Protein 4PEO (pdb70)

Sequence (185 aa):
MITTVDITVNDEGKVTDVIMDGAGASAVLFGSVNAIIGLTSERPDDINYDDNGGHFHIRRSVDTNNDEAQLILQTMLVSSLQTIEEEYN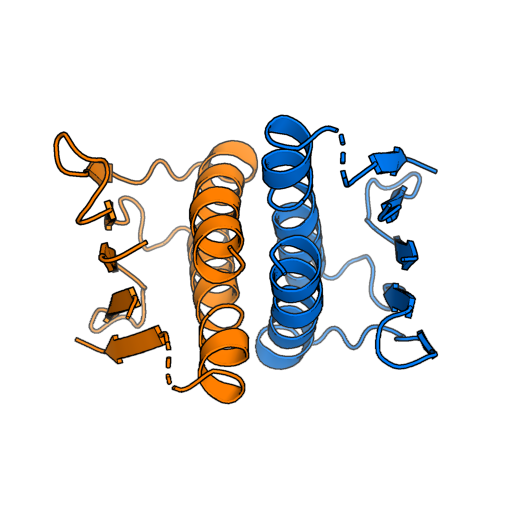NIRLNYKMITVDITVNDEGKVTDVIMDGHAGASAVLFGSVNAIIGLTSERPDINYDDNGGHFHIRSVDTNNDEAQLILQTMLVSSLQTIEEEYNNIRLNYK

Radius of gyration: 15.76 Å; Cα contacts (8 Å, |Δi|>4): 402; chains: 2; bounding box: 33×34×39 Å

CATH classification: 3.30.70.1490

Foldseek 3Di:
DKEWEWEADPVRFTFKIKIADVQLVCLVVVLQCCCVVPHPWDWDWDDPDPRRIIMTGTDPSVGVVNRVSVVVSVVSLVVVCVVVCSYYYHYD/DKEWEWEADPVRFTFKIWIFPDVQLVCLVVVLQVCCVVPHPWDWDWDADPVRGRTMTGTDPSVGVVNRVSVVVSVVSLVVVCVVVCSYYYHYD

Nearest PDB structures (foldseek):
  4peo-assembly1_A  TM=1.011E+00  e=1.384E-19  Staphylococcus aureus subsp. aureus Mu50
  4peo-assembly1_B  TM=9.860E-01  e=7.788E-18  Staphylococcus aureus subsp. aureus Mu50
  7kld-assembly1_A-2  TM=9.883E-01  e=7.100E-17  Staphylococcus aureus
  7jvs-assembly1_D  TM=9.880E-01  e=1.274E-16  Staphylococcus aureus
  7kld-assembly1_B  TM=9.855E-01  e=9.208E-17  Staphylococcus aureus

Organism: Staphylococcus aureus (strain Mu50 / ATCC 700699) (NCBI:txid158878)

InterPro domains:
  IPR007422 Cysteine protease Prp [PF04327] (1-102)
  IPR007422 Cysteine protease Prp [PTHR39178] (1-106)
  IPR007422 Cysteine protease Prp [cd16332] (1-104)
  IPR036764 Cysteine protease Prp superfamily [G3DSA:3.30.70.1490] (1-106)
  IPR036764 Cysteine protease Prp superfamily [SSF118010] (1-106)

Solvent-accessible surface area: 8837 Å² total; per-residue (Å²): 119,50,60,0,33,0,43,66,45,152,128,39,53,0,24,14,1,42,7,57,75,96,9,4,41,14,4,0,59,0,5,12,63,0,0,75,60,53,12,94,6,132,16,79,61,81,110,75,132,97,18,24,49,8,16,2,115,15,90,66,33,111,18,109,84,1,12,19,2,4,55,4,1,11,27,4,0,78,38,32,46,90,94,38,103,74,6,44,17,62,126,165,153,29,54,0,43,0,45,62,55,162,101,42,48,1,11,20,1,54,1,43,55,70,94,9,5,25,12,5,0,72,0,4,10,64,0,0,75,61,56,13,94,5,133,15,74,48,82,135,52,159,149,31,13,103,21,43,2,108,8,100,63,30,111,18,111,84,2,15,19,2,4,64,5,0,11,28,4,0,79,37,32,45,88,92,39,135,72,4,34,24,71,109,165

Secondary structure (DSSP, 8-state):
-EEEEEEE-TTS-EEEEEEE--HHHHHHHHHHHHHHHHSS---EEEEEGGGTEEEEE-S-TT-HHHHHHHHHHHHHHHHHHHH---EEEEE-/-EEEEEEE-TTS-EEEEEEE---HHHHHHHHHHHHHHHHSS---EEE--TTS-SEEEE-S-TT-HHHHHHHHHHHHHHHHHHHH---EEEEE-

B-factor: mean 35.86, std 12.66, range [16.3, 128.19]

Structure (mmCIF, N/CA/C/O backbone):
data_4PEO
#
_entry.id   4PEO
#
_cell.length_a   67.205
_cell.length_b   67.205
_cell.length_c   127.310
_cell.angle_alpha   90.00
_cell.angle_beta   90.00
_cell.angle_gamma   120.00
#
_symmetry.space_group_name_H-M   'H 3'
#
loop_
_entity.id
_entity.type
_entity.pdbx_description
1 polymer 'Hypothetical protein'
2 water water
#
loop_
_atom_site.group_PDB
_atom_site.id
_atom_site.type_symbol
_atom_site.label_atom_id
_atom_site.label_alt_id
_atom_site.label_comp_id
_atom_site.label_asym_id
_atom_site.label_entity_id
_atom_site.label_seq_id
_atom_site.pdbx_PDB_ins_code
_atom_site.Cartn_x
_atom_site.Cartn_y
_atom_site.Cartn_z
_atom_site.occupancy
_atom_site.B_iso_or_equiv
_atom_site.auth_seq_id
_atom_site.auth_comp_id
_atom_site.auth_asym_id
_atom_site.auth_atom_id
_atom_site.pdbx_PDB_model_num
ATOM 1 N N . MET A 1 1 ? -23.086 27.746 29.707 1.00 58.93 1 MET A N 1
ATOM 2 C CA . MET A 1 1 ? -22.078 28.561 29.038 1.00 57.38 1 MET A CA 1
ATOM 3 C C . MET A 1 1 ? -20.743 27.820 28.923 1.00 55.20 1 MET A C 1
ATOM 4 O O . MET A 1 1 ? -19.956 28.123 28.026 1.00 54.74 1 MET A O 1
ATOM 6 N N . ILE A 1 2 ? -20.496 26.854 29.818 1.00 47.48 2 ILE A N 1
ATOM 7 C CA . ILE A 1 2 ? -19.264 26.058 29.824 1.00 43.83 2 ILE A CA 1
ATOM 8 C C . ILE A 1 2 ? -19.554 24.645 29.320 1.00 42.68 2 ILE A C 1
ATOM 9 O O . ILE A 1 2 ? -20.529 24.017 29.752 1.00 42.99 2 ILE A O 1
ATOM 14 N N . THR A 1 3 ? -18.695 24.144 28.416 1.00 34.75 3 THR A N 1
ATOM 15 C CA A THR A 1 3 ? -18.811 22.786 27.888 0.65 32.74 3 THR A CA 1
ATOM 16 C CA B THR A 1 3 ? -18.827 22.794 27.896 0.35 33.02 3 THR A CA 1
ATOM 17 C C . THR A 1 3 ? -17.572 22.011 28.278 1.00 33.58 3 THR A C 1
ATOM 18 O O . THR A 1 3 ? -16.472 22.562 28.231 1.00 31.45 3 THR A O 1
ATOM 25 N N . VAL A 1 4 ? -17.739 20.754 28.704 1.00 28.44 4 VAL A N 1
ATOM 26 C CA . VAL A 1 4 ? -16.597 19.899 29.046 1.00 26.88 4 VAL A CA 1
ATOM 27 C C . VAL A 1 4 ? -16.731 18.604 28.261 1.00 29.89 4 VAL A C 1
ATOM 28 O O . VAL A 1 4 ? -17.646 17.823 28.527 1.00 30.21 4 VAL A O 1
ATOM 32 N N . ASP A 1 5 ? -15.810 18.361 27.317 1.00 25.88 5 ASP A N 1
ATOM 33 C CA . ASP A 1 5 ? -15.800 17.134 26.524 1.00 25.99 5 ASP A CA 1
ATOM 34 C C . ASP A 1 5 ? -14.802 16.166 27.119 1.00 29.44 5 ASP A C 1
ATOM 35 O O . ASP A 1 5 ? -13.623 16.513 27.300 1.00 27.51 5 ASP A O 1
ATOM 40 N N . ILE A 1 6 ? -15.279 14.951 27.431 1.00 26.44 6 ILE A N 1
ATOM 41 C CA . ILE A 1 6 ? -14.469 13.920 28.074 1.00 25.46 6 ILE A CA 1
ATOM 42 C C . ILE A 1 6 ? -14.318 12.731 27.147 1.00 28.29 6 ILE A C 1
ATOM 43 O O . ILE A 1 6 ? -15.310 12.153 26.700 1.00 29.16 6 ILE A O 1
ATOM 48 N N . THR A 1 7 ? -13.081 12.341 26.896 1.00 24.60 7 THR A N 1
ATOM 49 C CA . THR A 1 7 ? -12.793 11.192 26.056 1.00 24.74 7 THR A CA 1
ATOM 50 C C . THR A 1 7 ? -12.209 10.103 26.930 1.00 29.21 7 THR A C 1
ATOM 51 O O . THR A 1 7 ? -11.171 10.305 27.560 1.00 26.59 7 THR A O 1
ATOM 55 N N . VAL A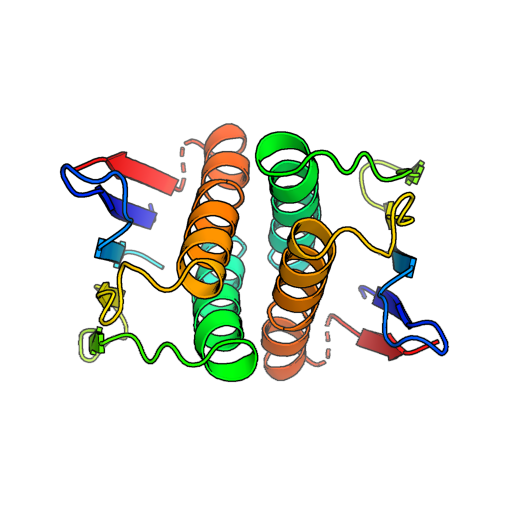 1 8 ? -12.903 8.949 26.949 1.00 26.86 8 VAL A N 1
ATOM 56 C CA . VAL A 1 8 ? -12.517 7.740 27.668 1.00 26.48 8 VAL A CA 1
ATOM 57 C C . VAL A 1 8 ? -12.228 6.690 26.603 1.00 30.37 8 VAL A C 1
ATOM 58 O O . VAL A 1 8 ? -13.074 6.460 25.723 1.00 31.55 8 VAL A O 1
ATOM 62 N N . ASN A 1 9 ? -11.022 6.100 26.621 1.00 26.48 9 ASN A N 1
ATOM 63 C CA . ASN A 1 9 ? -10.672 5.120 25.593 1.00 27.83 9 ASN A CA 1
ATOM 64 C C . ASN A 1 9 ? -11.306 3.737 25.880 1.00 31.70 9 ASN A C 1
ATOM 65 O O . ASN A 1 9 ? -11.990 3.561 26.899 1.00 30.78 9 ASN A O 1
ATOM 70 N N . ASP A 1 10 ? -11.055 2.767 24.992 1.00 30.41 10 ASP A N 1
ATOM 71 C CA . ASP A 1 10 ? -11.588 1.401 25.101 1.00 32.51 10 ASP A CA 1
ATOM 72 C C . ASP A 1 10 ? -11.117 0.681 26.354 1.00 35.76 10 ASP A C 1
ATOM 73 O O . ASP A 1 10 ? -11.807 -0.238 26.831 1.00 37.58 10 ASP A O 1
ATOM 78 N N . GLU A 1 11 ? -9.965 1.111 26.910 1.00 28.33 11 GLU A N 1
ATOM 79 C CA . GLU A 1 11 ? -9.408 0.514 28.130 1.00 28.91 11 GLU A CA 1
ATOM 80 C C . GLU A 1 11 ? -9.934 1.198 29.409 1.00 30.64 11 GLU A C 1
ATOM 81 O O . GLU A 1 11 ? -9.501 0.859 30.519 1.00 30.74 11 GLU A O 1
ATOM 87 N N . GLY A 1 12 ? -10.862 2.142 29.241 1.00 25.89 12 GLY A N 1
ATOM 88 C CA . GLY A 1 12 ? -11.500 2.858 30.342 1.00 27.03 12 GLY A CA 1
ATOM 89 C C . GLY A 1 12 ? -10.666 3.982 30.928 1.00 30.63 12 GLY A C 1
ATOM 90 O O . GLY A 1 12 ? -10.949 4.461 32.030 1.00 30.67 12 GLY A O 1
ATOM 91 N N . LYS A 1 13 ? -9.656 4.442 30.173 1.00 25.49 13 LYS A N 1
ATOM 92 C CA . LYS A 1 13 ? -8.764 5.510 30.629 1.00 23.45 13 LYS A CA 1
ATOM 93 C C . LYS A 1 13 ? -9.205 6.857 30.101 1.00 25.63 13 LYS A C 1
ATOM 94 O O . LYS A 1 13 ? -9.573 6.953 28.932 1.00 26.20 13 LYS A O 1
ATOM 100 N N . VAL A 1 14 ? -9.155 7.899 30.954 1.00 22.65 14 VAL A N 1
ATOM 101 C CA . VAL A 1 14 ? -9.507 9.270 30.542 1.00 20.90 14 VAL A CA 1
ATOM 102 C C . VAL A 1 14 ? -8.307 9.790 29.739 1.00 24.55 14 VAL A C 1
ATOM 103 O O . VAL A 1 14 ? -7.225 9.952 30.299 1.00 23.69 14 VAL A O 1
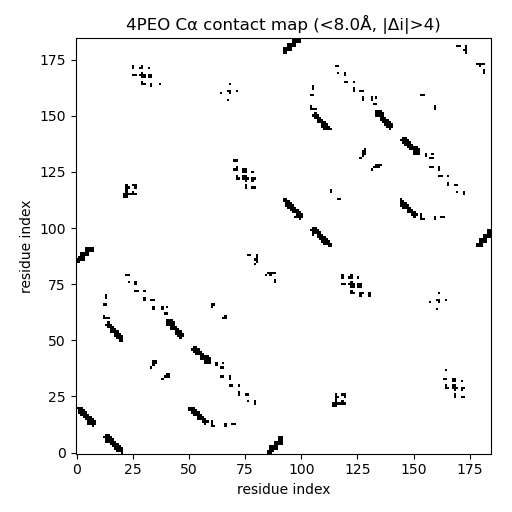ATOM 107 N N . THR A 1 15 ? -8.492 10.030 28.441 1.00 21.20 15 THR A N 1
ATOM 108 C CA . THR A 1 15 ? -7.393 10.492 27.580 1.00 20.71 15 THR A CA 1
ATOM 109 C C . THR A 1 15 ? -7.429 11.986 27.359 1.00 23.70 15 THR A C 1
ATOM 110 O O . THR A 1 15 ? -6.388 12.596 27.125 1.00 22.54 15 THR A O 1
ATOM 114 N N . ASP A 1 16 ? -8.628 12.569 27.334 1.00 21.51 16 ASP A N 1
ATOM 115 C CA . ASP A 1 16 ? -8.763 13.994 27.045 1.00 20.50 16 ASP A CA 1
ATOM 116 C C . ASP A 1 16 ? -9.892 14.596 27.820 1.00 23.34 16 ASP A C 1
ATOM 117 O O . ASP A 1 16 ? -10.954 13.992 27.932 1.00 23.92 16 ASP A O 1
ATOM 122 N N . VAL A 1 17 ? -9.650 15.814 28.344 1.00 20.79 17 VAL A N 1
ATOM 123 C CA . VAL A 1 17 ? -10.664 16.637 29.012 1.00 19.89 17 VAL A CA 1
ATOM 124 C C . VAL A 1 17 ? -10.548 18.014 28.367 1.00 24.21 17 VAL A C 1
ATOM 125 O O . VAL A 1 17 ? -9.478 18.621 28.432 1.00 24.04 17 VAL A O 1
ATOM 129 N N . ILE A 1 18 ? -11.628 18.488 27.705 1.00 20.61 18 ILE A N 1
ATOM 130 C CA . ILE A 1 18 ? -11.565 19.748 26.967 1.00 21.92 18 ILE A CA 1
ATOM 131 C C . ILE A 1 18 ? -12.646 20.665 27.460 1.00 27.27 18 ILE A C 1
ATOM 132 O O . ILE A 1 18 ? -13.823 20.375 27.250 1.00 27.59 18 ILE A O 1
ATOM 137 N N . MET A 1 19 ? -12.278 21.765 28.099 1.00 25.09 19 MET A N 1
ATOM 138 C CA . MET A 1 19 ? -13.237 22.745 28.601 1.00 26.06 19 MET A CA 1
ATOM 139 C C . MET A 1 19 ? -13.228 23.968 27.666 1.00 30.25 19 MET A C 1
ATOM 140 O O . MET A 1 19 ? -12.180 24.432 27.348 1.00 31.14 19 MET A O 1
ATOM 145 N N . ASP A 1 20 ? -14.401 24.475 27.283 1.00 28.66 20 ASP A N 1
ATOM 146 C CA . ASP A 1 20 ? -14.543 25.696 26.484 1.00 29.29 20 ASP A CA 1
ATOM 147 C C . ASP A 1 20 ? -15.585 26.567 27.141 1.00 35.89 20 ASP A C 1
ATOM 148 O O . ASP A 1 20 ? -16.632 26.068 27.553 1.00 35.64 20 ASP A O 1
ATOM 153 N N . GLY A 1 21 ? -15.299 27.857 27.226 1.00 35.78 21 GLY A N 1
ATOM 154 C CA . GLY A 1 21 ? -16.212 28.818 27.840 1.00 58.12 21 GLY A CA 1
ATOM 155 C C . GLY A 1 21 ? -16.207 30.162 27.151 1.00 90.58 21 GLY A C 1
ATOM 156 O O . GLY A 1 21 ? -15.148 30.641 26.751 1.00 55.66 21 GLY A O 1
ATOM 157 N N . ALA A 1 35 ? -16.540 29.695 38.286 1.00 57.37 35 ALA A N 1
ATOM 158 C CA . ALA A 1 35 ? -15.538 29.663 39.345 1.00 56.02 35 ALA A CA 1
ATOM 159 C C . ALA A 1 35 ? -15.297 28.235 39.829 1.00 56.22 35 ALA A C 1
ATOM 160 O O . ALA A 1 35 ? -14.140 27.830 39.982 1.00 54.41 35 ALA A O 1
ATOM 162 N N . GLY A 1 36 ? -16.378 27.484 40.045 1.00 51.03 36 GLY A N 1
ATOM 163 C CA . GLY A 1 36 ? -16.302 26.095 40.497 1.00 48.29 36 GLY A CA 1
ATOM 164 C C . GLY A 1 36 ? -15.604 25.179 39.510 1.00 47.10 36 GLY A C 1
ATOM 165 O O . GLY A 1 36 ? -14.644 24.487 39.874 1.00 43.60 36 GLY A O 1
ATOM 166 N N . ALA A 1 37 ? -16.079 25.177 38.248 1.00 43.58 37 ALA A N 1
ATOM 167 C CA . ALA A 1 37 ? -15.526 24.349 37.168 1.00 42.27 37 ALA A CA 1
ATOM 168 C C . ALA A 1 37 ? -14.024 24.593 36.954 1.00 43.45 37 ALA A C 1
ATOM 169 O O . ALA A 1 37 ? -13.258 23.632 36.892 1.00 40.73 37 ALA A O 1
ATOM 171 N N . SER A 1 38 ? -13.608 25.876 36.906 1.00 41.22 38 SER A N 1
ATOM 172 C CA . SER A 1 38 ? -12.209 26.277 36.725 1.00 41.06 38 SER A CA 1
ATOM 173 C C . SER A 1 38 ? -11.326 25.824 37.897 1.00 43.06 38 SER A C 1
ATOM 174 O O . SER A 1 38 ? -10.251 25.280 37.655 1.00 42.34 38 SER A O 1
ATOM 177 N N . ALA A 1 39 ? -11.788 26.011 39.150 1.00 39.94 39 ALA A N 1
ATOM 178 C CA . ALA A 1 39 ? -11.039 25.598 40.346 1.00 38.65 39 ALA A CA 1
ATOM 179 C C . ALA A 1 39 ? -10.796 24.087 40.350 1.00 38.75 39 ALA A C 1
ATOM 180 O O . ALA A 1 39 ? -9.700 23.641 40.684 1.00 37.01 39 ALA A O 1
ATOM 182 N N . VAL A 1 40 ? -11.812 23.308 39.955 1.00 33.55 40 VAL A N 1
ATOM 183 C CA . VAL A 1 40 ? -11.724 21.844 39.898 1.00 31.08 40 VAL A CA 1
ATOM 184 C C . VAL A 1 40 ? -10.713 21.436 38.822 1.00 32.16 40 VAL A C 1
ATOM 185 O O . VAL A 1 40 ? -9.851 20.596 39.079 1.00 29.47 40 VAL A O 1
ATOM 189 N N . LEU A 1 41 ? -10.799 22.049 37.629 1.00 30.38 41 LEU A N 1
ATOM 190 C CA . LEU A 1 41 ? -9.892 21.734 36.536 1.00 30.90 41 LEU A CA 1
ATOM 191 C C . LEU A 1 41 ? -8.446 22.085 36.824 1.00 32.71 41 LEU A C 1
ATOM 192 O O . LEU A 1 41 ? -7.596 21.202 36.759 1.00 30.12 41 LEU A O 1
ATOM 197 N N . PHE A 1 42 ? -8.168 23.352 37.181 1.00 31.32 42 PHE A N 1
ATOM 198 C CA . PHE A 1 42 ? -6.802 23.794 37.462 1.00 31.95 42 PHE A CA 1
ATOM 199 C C . PHE A 1 42 ? -6.201 23.105 38.680 1.00 31.75 42 PHE A C 1
ATOM 200 O O . PHE A 1 42 ? -5.037 22.703 38.640 1.00 28.85 42 PHE A O 1
ATOM 208 N N . GLY A 1 43 ? -7.019 22.908 39.718 1.00 28.16 43 GLY A N 1
ATOM 209 C CA . GLY A 1 43 ? -6.587 22.226 40.929 1.00 27.65 43 GLY A CA 1
ATOM 210 C C . GLY A 1 43 ? -6.193 20.789 40.644 1.00 29.50 43 GLY A C 1
ATOM 211 O O . GLY A 1 43 ? -5.161 20.309 41.126 1.00 27.95 43 GLY A O 1
ATOM 212 N N . SER A 1 44 ? -6.982 20.105 39.787 1.00 25.73 44 SER A N 1
ATOM 213 C CA . SER A 1 44 ? -6.691 18.719 39.431 1.00 24.82 44 SER A CA 1
ATOM 214 C C . SER A 1 44 ? -5.409 18.599 38.637 1.00 27.03 44 SER A C 1
ATOM 215 O O . SER A 1 44 ? -4.629 17.691 38.905 1.00 25.64 44 SER A O 1
ATOM 218 N N . VAL A 1 45 ? -5.147 19.543 37.700 1.00 25.19 45 VAL A N 1
ATOM 219 C CA . VAL A 1 45 ? -3.906 19.553 36.919 1.00 24.98 45 VAL A CA 1
ATOM 220 C C . VAL A 1 45 ? -2.725 19.727 37.869 1.00 26.73 45 VAL A C 1
ATOM 221 O O . VAL A 1 45 ? -1.764 18.967 37.778 1.00 25.98 45 VAL A O 1
ATOM 225 N N . ASN A 1 46 ? -2.811 20.685 38.819 1.00 25.22 46 ASN A N 1
ATOM 226 C CA . ASN A 1 46 ? -1.752 20.883 39.810 1.00 25.37 46 ASN A CA 1
ATOM 227 C C . ASN A 1 46 ? -1.511 19.632 40.651 1.00 27.64 46 ASN A C 1
ATOM 228 O O . ASN A 1 46 ? -0.363 19.327 40.979 1.00 27.77 46 ASN A O 1
ATOM 233 N N . ALA A 1 47 ? -2.590 18.889 40.973 1.00 23.47 47 ALA A N 1
ATOM 234 C CA . ALA A 1 47 ? -2.473 17.651 41.759 1.00 23.00 47 ALA A CA 1
ATOM 235 C C . ALA A 1 47 ? -1.773 16.552 40.942 1.00 26.30 47 ALA A C 1
ATOM 236 O O . ALA A 1 47 ? -0.921 15.836 41.476 1.00 25.11 47 ALA A O 1
ATOM 238 N N . ILE A 1 48 ? -2.127 16.417 39.654 1.00 22.82 48 ILE A N 1
ATOM 239 C CA . ILE A 1 48 ? -1.479 15.391 38.817 1.00 22.09 48 ILE A CA 1
ATOM 240 C C . ILE A 1 48 ? 0.041 15.669 38.776 1.00 26.34 48 ILE A C 1
ATOM 241 O O . ILE A 1 48 ? 0.834 14.765 39.005 1.00 26.12 48 ILE A O 1
ATOM 246 N N . ILE A 1 49 ? 0.418 16.923 38.509 1.00 25.09 49 ILE A N 1
ATOM 247 C CA . ILE A 1 49 ? 1.821 17.350 38.403 1.00 27.52 49 ILE A CA 1
ATOM 248 C C . ILE A 1 49 ? 2.579 17.240 39.735 1.00 33.52 49 ILE A C 1
ATOM 249 O O . ILE A 1 49 ? 3.712 16.741 39.762 1.00 34.48 49 ILE A O 1
ATOM 254 N N . GLY A 1 50 ? 1.931 17.657 40.822 1.00 30.43 50 GLY A N 1
ATOM 255 C CA . GLY A 1 50 ? 2.541 17.646 42.146 1.00 31.32 50 GLY A CA 1
ATOM 256 C C . GLY A 1 50 ? 2.564 16.320 42.878 1.00 34.63 50 GLY A C 1
ATOM 257 O O . GLY A 1 50 ? 3.459 16.090 43.697 1.00 35.64 50 GLY A O 1
ATOM 258 N N . LEU A 1 51 ? 1.580 15.444 42.623 1.00 29.41 51 LEU A N 1
ATOM 259 C CA . LEU A 1 51 ? 1.441 14.177 43.354 1.00 28.89 51 LEU A CA 1
ATOM 260 C C . LEU A 1 51 ? 1.811 12.909 42.604 1.00 32.73 51 LEU A C 1
ATOM 261 O O . LEU A 1 51 ? 1.898 11.849 43.233 1.00 32.60 51 LEU A O 1
ATOM 266 N N . THR A 1 52 ? 1.940 12.988 41.271 1.00 27.68 52 THR A N 1
ATOM 267 C CA . THR A 1 52 ? 2.226 11.832 40.413 1.00 26.44 52 THR A CA 1
ATOM 268 C C . THR A 1 52 ? 3.404 12.097 39.481 1.00 29.53 52 THR A C 1
ATOM 269 O O . THR A 1 52 ? 3.868 13.236 39.380 1.00 28.72 52 THR A O 1
ATOM 273 N N . SER A 1 53 ? 3.834 11.050 38.736 1.00 26.86 53 SER A N 1
ATOM 274 C CA . SER A 1 53 ? 4.898 11.142 37.738 1.00 26.93 53 SER A CA 1
ATOM 275 C C . SER A 1 53 ? 4.332 11.538 36.360 1.00 28.96 53 SER A C 1
ATOM 276 O O . SER A 1 53 ? 5.098 11.742 35.416 1.00 30.35 53 SER A O 1
ATOM 279 N N . GLU A 1 54 ? 2.995 11.612 36.231 1.00 24.42 54 GLU A N 1
ATOM 280 C CA . GLU A 1 54 ? 2.369 11.969 34.957 1.00 22.54 54 GLU A CA 1
ATOM 281 C C . GLU A 1 54 ? 2.532 13.462 34.646 1.00 28.31 54 GLU A C 1
ATOM 282 O O . GLU A 1 54 ? 2.364 14.303 35.529 1.00 28.08 54 GLU A O 1
ATOM 288 N N . ARG A 1 55 ? 2.871 13.771 33.386 1.00 25.73 55 ARG A N 1
ATOM 289 C CA . ARG A 1 55 ? 3.017 15.151 32.905 1.00 25.87 55 ARG A CA 1
ATOM 290 C C . ARG A 1 55 ? 2.121 15.299 31.691 1.00 28.15 55 ARG A C 1
ATOM 291 O O . ARG A 1 55 ? 2.519 14.972 30.561 1.00 27.78 55 ARG A O 1
ATOM 299 N N . PRO A 1 56 ? 0.848 15.680 31.919 1.00 26.14 56 PRO A N 1
ATOM 300 C CA . PRO A 1 56 ? -0.087 15.767 30.787 1.00 24.87 56 PRO A CA 1
ATOM 301 C C . PRO A 1 56 ? 0.278 16.845 29.795 1.00 28.20 56 PRO A C 1
ATOM 302 O O . PRO A 1 56 ? 0.984 17.809 30.142 1.00 27.40 56 PRO A O 1
ATOM 306 N N A ASP A 1 57 ? -0.202 16.684 28.559 0.62 24.51 57 ASP A N 1
ATOM 307 N N B ASP A 1 57 ? -0.210 16.703 28.553 0.38 24.94 57 ASP A N 1
ATOM 308 C CA A ASP A 1 57 ? -0.047 17.727 27.561 0.62 25.17 57 ASP A CA 1
ATOM 309 C CA B ASP A 1 57 ? -0.016 17.679 27.478 0.38 25.75 57 ASP A CA 1
ATOM 310 C C A ASP A 1 57 ? -1.196 18.674 27.864 0.62 28.83 57 ASP A C 1
ATOM 311 C C B ASP A 1 57 ? -1.177 18.678 27.604 0.38 29.20 57 ASP A C 1
ATOM 312 O O A ASP A 1 57 ? -2.334 18.242 28.087 0.62 27.95 57 ASP A O 1
ATOM 313 O O B ASP A 1 57 ? -2.331 18.291 27.396 0.38 28.40 57 ASP A O 1
ATOM 322 N N . ILE A 1 58 ? -0.873 19.942 27.987 1.00 25.91 58 ILE A N 1
ATOM 323 C CA . ILE A 1 58 ? -1.861 20.993 28.258 1.00 26.18 58 ILE A CA 1
ATOM 324 C C . ILE A 1 58 ? -1.871 22.034 27.133 1.00 31.42 58 ILE A C 1
ATOM 325 O O . ILE A 1 58 ? -0.809 22.537 26.768 1.00 31.58 58 ILE A O 1
ATOM 330 N N . ASN A 1 59 ? -3.073 22.360 26.609 1.00 27.30 59 ASN A N 1
ATOM 331 C CA . ASN A 1 59 ? -3.278 23.443 25.621 1.00 28.16 59 ASN A CA 1
ATOM 332 C C . ASN A 1 59 ? -4.218 24.425 26.289 1.00 33.05 59 ASN A C 1
ATOM 333 O O . ASN A 1 59 ? -5.310 24.037 26.708 1.00 29.21 59 ASN A O 1
ATOM 338 N N . TYR A 1 60 ? -3.789 25.690 26.408 1.00 34.01 60 TYR A N 1
ATOM 339 C CA . TYR A 1 60 ? -4.517 26.731 27.131 1.00 36.85 60 TYR A CA 1
ATOM 340 C C . TYR A 1 60 ? -4.541 27.991 26.280 1.00 41.94 60 TYR A C 1
ATOM 341 O O . TYR A 1 60 ? -3.483 28.485 25.890 1.00 43.79 60 TYR A O 1
ATOM 350 N N . ASP A 1 61 ? -5.741 28.472 25.946 1.00 37.69 61 ASP A N 1
ATOM 351 C CA . ASP A 1 61 ? -5.910 29.665 25.111 1.00 39.01 61 ASP A CA 1
ATOM 352 C C . ASP A 1 61 ? -6.865 30.662 25.746 1.00 44.42 61 ASP A C 1
ATOM 353 O O . ASP A 1 61 ? -7.719 30.279 26.550 1.00 42.48 61 ASP A O 1
ATOM 358 N N . ASP A 1 62 ? -6.738 31.941 25.340 1.00 44.62 62 ASP A N 1
ATOM 359 C CA . ASP A 1 62 ? -7.588 33.061 25.748 1.00 46.53 62 ASP A CA 1
ATOM 360 C C . ASP A 1 62 ? -7.915 33.099 27.246 1.00 52.36 62 ASP A C 1
ATOM 361 O O . ASP A 1 62 ? -9.084 33.236 27.630 1.00 52.39 62 ASP A O 1
ATOM 366 N N . ASN A 1 63 ? -6.868 32.955 28.084 1.00 50.54 63 ASN A N 1
ATOM 367 C CA . ASN A 1 63 ? -6.924 33.000 29.550 1.00 51.63 63 ASN A CA 1
ATOM 368 C C . ASN A 1 63 ? -8.053 32.159 30.173 1.00 56.31 63 ASN A C 1
ATOM 369 O O . ASN A 1 63 ? -8.811 32.652 31.014 1.00 58.75 63 ASN A O 1
ATOM 371 N N . GLY A 1 64 ? -8.164 30.911 29.730 1.00 49.84 64 GLY A N 1
ATOM 372 C CA . GLY A 1 64 ? -9.169 29.985 30.238 1.00 47.94 64 GLY A CA 1
ATOM 373 C C . GLY A 1 64 ? -10.327 29.660 29.319 1.00 48.88 64 GLY A C 1
ATOM 374 O O . GLY A 1 64 ? -11.062 28.705 29.594 1.00 49.10 64 GLY A O 1
ATOM 375 N N . GLY A 1 65 ? -10.487 30.438 28.238 1.00 43.47 65 GLY A N 1
ATOM 376 C CA . GLY A 1 65 ? -11.532 30.238 27.236 1.00 41.58 65 GLY A CA 1
ATOM 377 C C . GLY A 1 65 ? -11.496 28.839 26.638 1.00 38.44 65 GLY A C 1
ATOM 378 O O . GLY A 1 65 ? -12.541 28.265 26.317 1.00 36.60 65 GLY A O 1
ATOM 379 N N . HIS A 1 66 ? -10.286 28.274 26.527 1.00 30.05 66 HIS A N 1
ATOM 380 C CA . HIS A 1 66 ? -10.067 26.920 26.022 1.00 27.42 66 HIS A CA 1
ATOM 381 C C . HIS A 1 66 ? -8.999 26.248 26.857 1.00 30.52 66 HIS A C 1
ATOM 382 O O . HIS A 1 66 ? -7.887 26.765 26.962 1.00 30.55 66 HIS A O 1
ATOM 389 N N . PHE A 1 67 ? -9.314 25.071 27.409 1.00 27.31 67 PHE A N 1
ATOM 390 C CA . PHE A 1 67 ? -8.343 24.358 28.241 1.00 27.24 67 PHE A CA 1
ATOM 391 C C . PHE A 1 67 ? -8.458 22.886 27.957 1.00 27.12 67 PHE A C 1
ATOM 392 O O . PHE A 1 67 ? -9.500 22.282 28.216 1.00 27.53 67 PHE A O 1
ATOM 400 N N . HIS A 1 68 ? -7.392 22.305 27.441 1.00 23.13 68 HIS A N 1
ATOM 401 C CA . HIS A 1 68 ? -7.421 20.905 27.069 1.00 21.75 68 HIS A CA 1
ATOM 402 C C . HIS A 1 68 ? -6.308 20.170 27.801 1.00 25.82 68 HIS A C 1
ATOM 403 O O . HIS A 1 68 ? -5.153 20.573 27.720 1.00 24.99 68 HIS A O 1
ATOM 410 N N . ILE A 1 69 ? -6.681 19.113 28.536 1.00 22.76 69 ILE A N 1
ATOM 411 C CA . ILE A 1 69 ? -5.743 18.227 29.228 1.00 22.04 69 ILE A CA 1
ATOM 412 C C . ILE A 1 69 ? -5.702 16.932 28.420 1.00 24.84 69 ILE A C 1
ATOM 413 O O . ILE A 1 69 ? -6.741 16.300 28.229 1.00 23.05 69 ILE A O 1
ATOM 418 N N . ARG A 1 70 ? -4.525 16.536 27.973 1.00 22.58 70 ARG A N 1
ATOM 419 C CA A ARG A 1 70 ? -4.354 15.289 27.233 0.55 22.39 70 ARG A CA 1
ATOM 420 C CA B ARG A 1 70 ? -4.375 15.270 27.261 0.45 21.85 70 ARG A CA 1
ATOM 421 C C . ARG A 1 70 ? -3.427 14.382 28.047 1.00 26.03 70 ARG A C 1
ATOM 422 O O . ARG A 1 70 ? -2.283 14.774 28.333 1.00 26.24 70 ARG A O 1
ATOM 437 N N . SER A 1 71 ? -3.918 13.180 28.412 1.00 21.35 71 SER A N 1
ATOM 438 C CA . SER A 1 71 ? -3.105 12.237 29.190 1.00 21.30 71 SER A CA 1
ATOM 439 C C . SER A 1 71 ? -1.956 11.716 28.338 1.00 25.85 71 SER A C 1
ATOM 440 O O . SER A 1 71 ? -2.125 11.456 27.139 1.00 26.01 71 SER A O 1
ATOM 443 N N . VAL A 1 72 ? -0.783 11.583 28.959 1.00 23.85 72 VAL A N 1
ATOM 444 C CA . VAL A 1 72 ? 0.384 11.034 28.277 1.00 24.31 72 VAL A CA 1
ATOM 445 C C . VAL A 1 72 ? 0.554 9.567 28.709 1.00 27.56 72 VAL A C 1
ATOM 446 O O . VAL A 1 72 ? 0.537 8.680 27.857 1.00 28.14 72 VAL A O 1
ATOM 450 N N . ASP A 1 73 ? 0.701 9.316 30.014 1.00 24.88 73 ASP A N 1
ATOM 451 C CA . ASP A 1 73 ? 0.789 7.951 30.546 1.00 22.94 73 ASP A CA 1
ATOM 452 C C . ASP A 1 73 ? -0.628 7.586 31.039 1.00 25.88 73 ASP A C 1
ATOM 453 O O . ASP A 1 73 ? -0.965 7.834 32.202 1.00 23.25 73 ASP A O 1
ATOM 458 N N . THR A 1 74 ? -1.448 6.993 30.144 1.00 26.29 74 THR A N 1
ATOM 459 C CA . THR A 1 74 ? -2.830 6.596 30.506 1.00 26.36 74 THR A CA 1
ATOM 460 C C . THR A 1 74 ? -2.849 5.427 31.496 1.00 31.89 74 THR A C 1
ATOM 461 O O . THR A 1 74 ? -3.898 5.129 32.089 1.00 33.11 74 THR A O 1
ATOM 465 N N . ASN A 1 75 ? -1.697 4.753 31.684 1.00 26.82 75 ASN A N 1
ATOM 466 C CA . ASN A 1 75 ? -1.607 3.649 32.622 1.00 27.42 75 ASN A CA 1
ATOM 467 C C . ASN A 1 75 ? -1.160 4.093 34.020 1.00 29.56 75 ASN A C 1
ATOM 468 O O . ASN A 1 75 ? -0.904 3.262 34.881 1.00 29.49 75 ASN A O 1
ATOM 473 N N . ASN A 1 76 ? -1.061 5.420 34.239 1.00 25.47 76 ASN A N 1
ATOM 474 C CA . ASN A 1 76 ? -0.704 5.939 35.547 1.00 24.43 76 ASN A CA 1
ATOM 475 C C . ASN A 1 76 ? -1.985 5.922 36.386 1.00 25.82 76 ASN A C 1
ATOM 476 O O . ASN A 1 76 ? -2.854 6.781 36.209 1.00 23.95 76 ASN A O 1
ATOM 481 N N . ASP A 1 77 ? -2.112 4.921 37.278 1.00 24.20 77 ASP A N 1
ATOM 482 C CA . ASP A 1 77 ? -3.325 4.772 38.094 1.00 23.38 77 ASP A CA 1
ATOM 483 C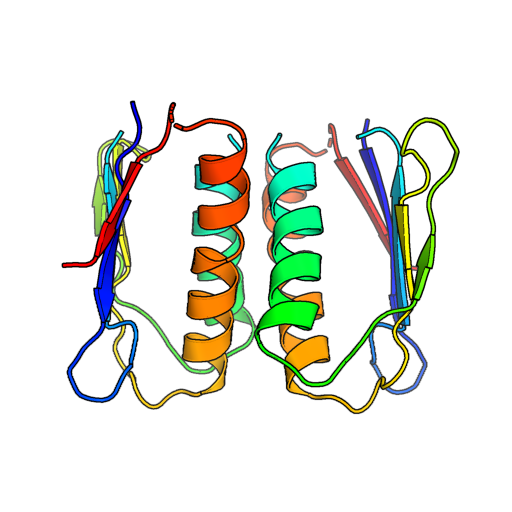 C . ASP A 1 77 ? -3.626 5.989 38.955 1.00 25.49 77 ASP A C 1
ATOM 484 O O . ASP A 1 77 ? -4.799 6.331 39.146 1.00 23.74 77 ASP A O 1
ATOM 489 N N . GLU A 1 78 ? -2.579 6.643 39.478 1.00 21.96 78 GLU A N 1
ATOM 490 C CA . GLU A 1 78 ? -2.765 7.809 40.352 1.00 22.72 78 GLU A CA 1
ATOM 491 C C . GLU A 1 78 ? -3.336 8.994 39.568 1.00 22.95 78 GLU A C 1
ATOM 492 O O . GLU A 1 78 ? -4.317 9.592 40.015 1.00 21.12 78 GLU A O 1
ATOM 498 N N . ALA A 1 79 ? -2.753 9.307 38.382 1.00 20.45 79 ALA A N 1
ATOM 499 C CA . ALA A 1 79 ? -3.254 10.399 37.531 1.00 20.72 79 ALA A CA 1
ATOM 500 C C . ALA A 1 79 ? -4.692 10.058 37.094 1.00 22.27 79 ALA A C 1
ATOM 501 O O . ALA A 1 79 ? -5.550 10.938 37.091 1.00 20.52 79 ALA A O 1
ATOM 503 N N . GLN A 1 80 ? -4.965 8.779 36.765 1.00 19.32 80 GLN A N 1
ATOM 504 C CA . GLN A 1 80 ? -6.314 8.356 36.354 1.00 19.12 80 GLN A CA 1
ATOM 505 C C . GLN A 1 80 ? -7.324 8.555 37.487 1.00 23.11 80 GLN A C 1
ATOM 506 O O . GLN A 1 80 ? -8.425 9.069 37.241 1.00 22.03 80 GLN A O 1
ATOM 512 N N . LEU A 1 81 ? -6.926 8.234 38.726 1.00 21.97 81 LEU A N 1
ATOM 513 C CA . LEU A 1 81 ? -7.814 8.452 39.880 1.00 21.36 81 LEU A CA 1
ATOM 514 C C . LEU A 1 81 ? -8.106 9.955 40.045 1.00 22.79 81 LEU A C 1
ATOM 515 O O . LEU A 1 81 ? -9.249 10.337 40.303 1.00 23.24 81 LEU A O 1
ATOM 520 N N . ILE A 1 82 ? -7.086 10.800 39.876 1.00 19.47 82 ILE A N 1
ATOM 521 C CA . ILE A 1 82 ? -7.276 12.250 39.979 1.00 18.92 82 ILE A CA 1
ATOM 522 C C . ILE A 1 82 ? -8.241 12.747 38.886 1.00 22.42 82 ILE A C 1
ATOM 523 O O . ILE A 1 82 ? -9.126 13.570 39.159 1.00 21.33 82 ILE A O 1
ATOM 528 N N . LEU A 1 83 ? -8.086 12.233 37.653 1.00 20.19 83 LEU A N 1
ATOM 529 C CA . LEU A 1 83 ? -8.988 12.624 36.560 1.00 20.00 83 LEU A CA 1
ATOM 530 C C . LEU A 1 83 ? -10.427 12.151 36.828 1.00 23.36 83 LEU A C 1
ATOM 531 O O . LEU A 1 83 ? -11.373 12.895 36.578 1.00 22.89 83 LEU A O 1
ATOM 536 N N . GLN A 1 84 ? -10.597 10.945 37.319 1.00 21.73 84 GLN A N 1
ATOM 537 C CA . GLN A 1 84 ? -11.917 10.469 37.672 1.00 21.92 84 GLN A CA 1
ATOM 538 C C . GLN A 1 84 ? -12.510 11.318 38.793 1.00 25.99 84 GLN A C 1
ATOM 539 O O . GLN A 1 84 ? -13.651 11.606 38.762 1.00 26.11 84 GLN A O 1
ATOM 545 N N . THR A 1 85 ? -11.696 11.704 39.764 1.00 21.99 85 THR A N 1
ATOM 546 C CA . THR A 1 85 ? -12.133 12.583 40.868 1.00 22.83 85 THR A CA 1
ATOM 547 C C . THR A 1 85 ? -12.607 13.938 40.291 1.00 24.99 85 THR A C 1
ATOM 548 O O . THR A 1 85 ? -13.637 14.478 40.713 1.00 25.04 85 THR A O 1
ATOM 552 N N . MET A 1 86 ? -11.835 14.475 39.329 1.00 22.55 86 MET A N 1
ATOM 553 C CA . MET A 1 86 ? -12.136 15.732 38.665 1.00 22.02 86 MET A CA 1
ATOM 554 C C . MET A 1 86 ? -13.499 15.582 37.973 1.00 26.15 86 MET A C 1
ATOM 555 O O . MET A 1 86 ? -14.336 16.468 38.096 1.00 26.44 86 MET A O 1
ATOM 560 N N . LEU A 1 87 ? -13.742 14.443 37.310 1.00 24.84 87 LEU A N 1
ATOM 561 C CA . LEU A 1 87 ? -15.018 14.201 36.605 1.00 27.58 87 LEU A CA 1
ATOM 562 C C . LEU A 1 87 ? -16.192 14.088 37.560 1.00 29.96 87 LEU A C 1
ATOM 563 O O . LEU A 1 87 ? -17.232 14.716 37.323 1.00 29.23 87 LEU A O 1
ATOM 568 N N . VAL A 1 88 ? -16.012 13.368 38.688 1.00 26.75 88 VAL A N 1
ATOM 569 C CA . VAL A 1 88 ? -17.057 13.285 39.719 1.00 27.64 88 VAL A CA 1
ATOM 570 C C . VAL A 1 88 ? -17.375 14.703 40.247 1.00 30.79 88 VAL A C 1
ATOM 571 O O . VAL A 1 88 ? -18.561 15.047 40.429 1.00 30.78 88 VAL A O 1
ATOM 575 N N A SER A 1 89 ? -16.328 15.526 40.473 0.59 26.33 89 SER A N 1
ATOM 576 N N B SER A 1 89 ? -16.330 15.525 40.467 0.41 26.11 89 SER A N 1
ATOM 577 C CA A SER A 1 89 ? -16.504 16.899 40.961 0.59 26.65 89 SER A CA 1
ATOM 578 C CA B SER A 1 89 ? -16.491 16.897 40.953 0.41 26.38 89 SER A CA 1
ATOM 579 C C A SER A 1 89 ? -17.257 17.782 39.951 0.59 30.65 89 SER A C 1
ATOM 580 C C B SER A 1 89 ? -17.248 17.782 39.953 0.41 30.88 89 SER A C 1
ATOM 581 O O A SER A 1 89 ? -18.105 18.578 40.353 0.59 31.97 89 SER A O 1
ATOM 582 O O B SER A 1 89 ? -18.084 18.587 40.364 0.41 32.16 89 SER A O 1
ATOM 587 N N . LEU A 1 90 ? -16.966 17.617 38.647 1.00 27.65 90 LEU A N 1
ATOM 588 C CA . LEU A 1 90 ? -17.641 18.380 37.578 1.00 28.27 90 LEU A CA 1
ATOM 589 C C . LEU A 1 90 ? -19.095 17.924 37.447 1.00 32.95 90 LEU A C 1
ATOM 590 O O . LEU A 1 90 ? -19.988 18.763 37.287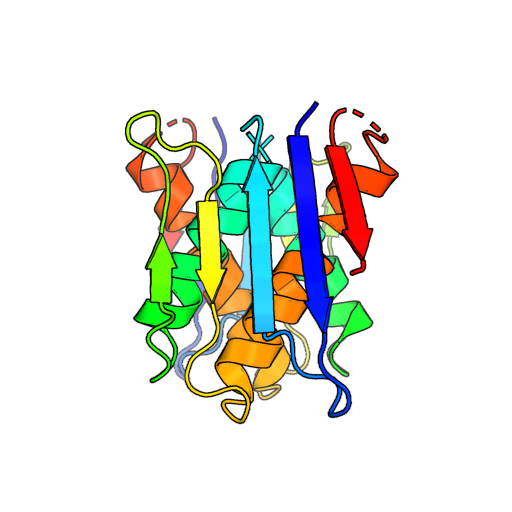 1.00 34.03 90 LEU A O 1
ATOM 595 N N . GLN A 1 91 ? -19.338 16.596 37.573 1.00 30.31 91 GLN A N 1
ATOM 596 C CA . GLN A 1 91 ? -20.692 16.017 37.555 1.00 32.26 91 GLN A CA 1
ATOM 597 C C . GLN A 1 91 ? -21.506 16.564 38.730 1.00 38.84 91 GLN A C 1
ATOM 598 O O . GLN A 1 91 ? -22.706 16.808 38.575 1.00 40.59 91 GLN A O 1
ATOM 604 N N . THR A 1 92 ? -20.849 16.772 39.905 1.00 34.81 92 THR A N 1
ATOM 605 C CA . THR A 1 92 ? -21.490 17.336 41.104 1.00 36.86 92 THR A CA 1
ATOM 606 C C . THR A 1 92 ? -21.961 18.778 40.810 1.00 43.01 92 THR A C 1
ATOM 607 O O . THR A 1 92 ? -23.099 19.116 41.130 1.00 44.88 92 THR A O 1
ATOM 611 N N . ILE A 1 93 ? -21.106 19.597 40.166 1.0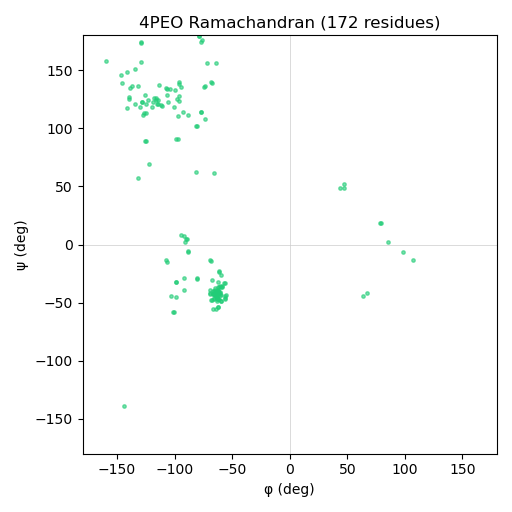0 40.16 93 ILE A N 1
ATOM 612 C CA . ILE A 1 93 ? -21.461 20.977 39.762 1.00 41.26 93 ILE A CA 1
ATOM 613 C C . ILE A 1 93 ? -22.631 20.939 38.760 1.00 46.33 93 ILE A C 1
ATOM 614 O O . ILE A 1 93 ? -23.604 21.679 38.942 1.00 47.81 93 ILE A O 1
ATOM 619 N N . GLU A 1 94 ? -22.541 20.071 37.746 1.00 42.35 94 GLU A N 1
ATOM 620 C CA . GLU A 1 94 ? -23.543 19.962 36.690 1.00 42.70 94 GLU A CA 1
ATOM 621 C C . GLU A 1 94 ? -24.919 19.539 37.219 1.00 50.46 94 GLU A C 1
ATOM 622 O O . GLU A 1 94 ? -25.949 19.922 36.680 1.00 51.10 94 GLU A O 1
ATOM 628 N N . GLU A 1 95 ? -24.908 18.734 38.266 1.00 48.99 95 GLU A N 1
ATOM 629 C CA . GLU A 1 95 ? -26.118 18.245 38.904 1.00 52.82 95 GLU A CA 1
ATOM 630 C C . GLU A 1 95 ? -26.853 19.404 39.586 1.00 62.73 95 GLU A C 1
ATOM 631 O O . GLU A 1 95 ? -28.065 19.403 39.689 1.00 65.89 95 GLU A O 1
ATOM 633 N N . GLU A 1 96 ? -26.098 20.387 40.046 1.00 60.41 96 GLU A N 1
ATOM 634 C CA . GLU A 1 96 ? -26.616 21.603 40.669 1.00 63.34 96 GLU A CA 1
ATOM 635 C C . GLU A 1 96 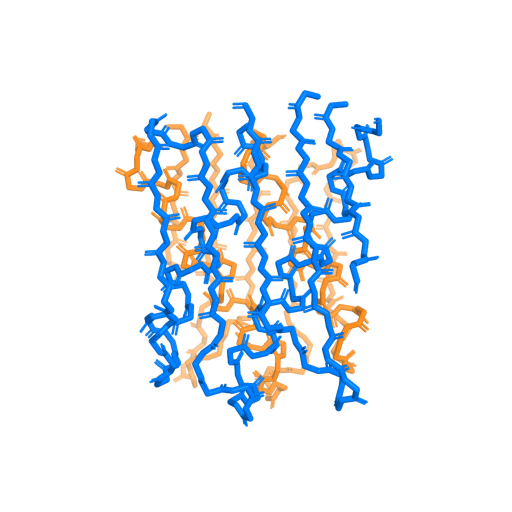? -26.845 22.763 39.679 1.00 69.29 96 GLU A C 1
ATOM 636 O O . GLU A 1 96 ? -27.691 23.604 39.898 1.00 72.15 96 GLU A O 1
ATOM 638 N N . TYR A 1 97 ? -26.084 22.825 38.606 1.00 64.25 97 TYR A N 1
ATOM 639 C CA . TYR A 1 97 ? -26.255 23.882 37.629 1.00 65.27 97 TYR A CA 1
ATOM 640 C C . TYR A 1 97 ? -26.317 23.367 36.193 1.00 68.86 97 TYR A C 1
ATOM 641 O O . TYR A 1 97 ? -25.524 23.769 35.364 1.00 67.14 97 TYR A O 1
ATOM 643 N N . ASN A 1 98 ? -27.251 22.472 35.904 1.00 66.44 98 ASN A N 1
ATOM 644 C CA . ASN A 1 98 ? -27.388 21.938 34.566 1.00 96.49 98 ASN A CA 1
ATOM 645 C C . ASN A 1 98 ? -27.825 23.005 33.575 1.00 128.19 98 ASN A C 1
ATOM 646 O O . ASN A 1 98 ? -27.280 23.101 32.494 1.00 90.83 98 ASN A O 1
ATOM 648 N N . ASN A 1 100 ? -25.636 26.050 32.941 1.00 56.18 100 ASN A N 1
ATOM 649 C CA . ASN A 1 100 ? -24.360 26.684 33.248 1.00 54.15 100 ASN A CA 1
ATOM 650 C C . ASN A 1 100 ? -23.183 25.854 32.739 1.00 54.80 100 ASN A C 1
ATOM 651 O O . ASN A 1 100 ? -22.249 26.422 32.181 1.00 54.69 100 ASN A O 1
ATOM 653 N N . ILE A 1 101 ? -23.222 24.522 32.955 1.00 48.23 101 ILE A N 1
ATOM 654 C CA . ILE A 1 101 ? -22.173 23.574 32.557 1.00 44.27 101 ILE A CA 1
ATOM 655 C C . ILE A 1 101 ? -22.781 22.297 31.943 1.00 47.13 101 ILE A C 1
ATOM 656 O O . ILE A 1 101 ? -23.783 21.788 32.443 1.00 48.94 101 ILE A O 1
ATOM 661 N N . ARG A 1 102 ? -22.195 21.819 30.838 1.00 40.93 102 ARG A N 1
ATOM 662 C CA . ARG A 1 102 ? -22.629 20.623 30.124 1.00 40.19 102 ARG A CA 1
ATOM 663 C C . ARG A 1 102 ? -21.443 19.686 29.912 1.00 39.56 102 ARG A C 1
ATOM 664 O O . ARG A 1 102 ? -20.433 20.096 29.333 1.00 37.00 102 ARG A O 1
ATOM 666 N N . LEU A 1 103 ? -21.557 18.443 30.399 1.00 35.99 103 LEU A N 1
ATOM 667 C CA . LEU A 1 103 ? -20.510 17.430 30.218 1.00 35.47 103 LEU A CA 1
ATOM 668 C C . LEU A 1 103 ? -20.909 16.509 29.069 1.00 40.06 103 LEU A C 1
ATOM 669 O O . LEU A 1 103 ? -22.048 16.031 29.026 1.00 41.11 103 LEU A O 1
ATOM 674 N N . ASN A 1 104 ? -19.970 16.241 28.156 1.00 34.14 104 ASN A N 1
ATOM 675 C CA . ASN A 1 104 ? -20.196 15.377 26.994 1.00 34.22 104 ASN A CA 1
ATOM 676 C C . ASN A 1 104 ? -19.149 14.284 26.954 1.00 37.26 104 ASN A C 1
ATOM 677 O O . ASN A 1 104 ? -17.952 14.566 27.033 1.00 35.43 104 ASN A O 1
ATOM 682 N N . TYR A 1 105 ? -19.597 13.036 26.839 1.00 35.47 105 TYR A N 1
ATOM 683 C CA . TYR A 1 105 ? -18.702 11.885 26.787 1.00 34.63 105 TYR A CA 1
ATOM 684 C C . TYR A 1 105 ? -18.509 11.523 25.328 1.00 37.13 105 TYR A C 1
ATOM 685 O O . TYR A 1 105 ? -19.458 11.147 24.639 1.00 38.74 105 TYR A O 1
ATOM 694 N N . LYS A 1 106 ? -17.292 11.752 24.836 1.00 31.77 106 LYS A N 1
ATOM 695 C CA . LYS A 1 106 ? -16.917 11.615 23.425 1.00 34.26 106 LYS A CA 1
ATOM 696 C C . LYS A 1 106 ? -16.522 10.224 22.979 1.00 41.86 106 LYS A C 1
ATOM 697 O O . LYS A 1 106 ? -16.005 9.448 23.808 1.00 41.33 106 LYS A O 1
ATOM 704 N N . MET B 1 1 ? -15.033 35.016 54.671 1.00 57.01 1 MET B N 1
ATOM 705 C CA . MET B 1 1 ? -13.877 34.135 54.502 1.00 54.61 1 MET B CA 1
ATOM 706 C C . MET B 1 1 ? -14.184 32.671 54.857 1.00 49.99 1 MET B C 1
ATOM 707 O O . MET B 1 1 ? -14.847 32.396 55.857 1.00 47.82 1 MET B O 1
ATOM 712 N N . ILE B 1 2 ? -13.684 31.741 54.035 1.00 43.00 2 ILE B N 1
ATOM 713 C CA . ILE B 1 2 ? -13.828 30.307 54.274 1.00 39.16 2 ILE B CA 1
ATOM 714 C C . ILE B 1 2 ? -12.570 29.855 55.016 1.00 40.25 2 ILE B C 1
ATOM 715 O O . ILE B 1 2 ? -11.466 30.250 54.635 1.00 40.13 2 ILE B O 1
ATOM 720 N N . THR B 1 3 ? -12.735 29.038 56.077 1.00 34.10 3 THR B N 1
ATOM 721 C CA . THR B 1 3 ? -11.604 28.488 56.822 1.00 32.16 3 THR B CA 1
ATOM 722 C C . THR B 1 3 ? -11.589 26.984 56.598 1.00 33.14 3 THR B C 1
ATOM 723 O O . THR B 1 3 ? -12.647 26.354 56.595 1.00 32.89 3 THR B O 1
ATOM 727 N N . VAL B 1 4 ? -10.402 26.415 56.371 1.00 27.61 4 VAL B N 1
ATOM 728 C CA . VAL B 1 4 ? -10.253 24.976 56.176 1.00 25.48 4 VAL B CA 1
ATOM 729 C C . VAL B 1 4 ? -9.190 24.474 57.150 1.00 29.88 4 VAL B C 1
ATOM 730 O O . VAL B 1 4 ? -8.024 24.834 57.000 1.00 31.53 4 VAL B O 1
ATOM 734 N N . ASP B 1 5 ? -9.597 23.679 58.164 1.00 25.84 5 ASP B N 1
ATOM 735 C CA . ASP B 1 5 ? -8.678 23.136 59.165 1.00 25.69 5 ASP B CA 1
ATOM 736 C C . ASP B 1 5 ? -8.295 21.738 58.736 1.00 27.53 5 ASP B C 1
ATOM 737 O O . ASP B 1 5 ? -9.174 20.897 58.522 1.00 24.91 5 ASP B O 1
ATOM 742 N N . ILE B 1 6 ? -6.991 21.489 58.593 1.00 25.07 6 ILE B N 1
ATOM 743 C CA . ILE B 1 6 ? -6.487 20.213 58.072 1.00 24.07 6 ILE B CA 1
ATOM 744 C C . ILE B 1 6 ? -5.631 19.500 59.113 1.00 27.59 6 ILE B C 1
ATOM 745 O O . ILE B 1 6 ? -4.671 20.086 59.619 1.00 28.02 6 ILE B O 1
ATOM 750 N N . THR B 1 7 ? -5.971 18.233 59.421 1.00 22.22 7 THR B N 1
ATOM 751 C CA . THR B 1 7 ? -5.245 17.461 60.417 1.00 23.43 7 THR B CA 1
ATOM 752 C C . THR B 1 7 ? -4.589 16.294 59.738 1.00 27.13 7 THR B C 1
ATOM 753 O O . THR B 1 7 ? -5.268 15.459 59.133 1.00 25.48 7 THR B O 1
ATOM 757 N N . VAL B 1 8 ? -3.263 16.255 59.852 1.00 24.88 8 VAL B N 1
ATOM 758 C CA . VAL B 1 8 ? -2.397 15.213 59.288 1.00 25.10 8 VAL B CA 1
ATOM 759 C C . VAL B 1 8 ? -1.760 14.523 60.482 1.00 30.94 8 VAL B C 1
ATOM 760 O O . VAL B 1 8 ? -1.185 15.200 61.346 1.00 31.63 8 VAL B O 1
ATOM 764 N N . ASN B 1 9 ? -1.910 13.189 60.582 1.00 27.61 9 ASN B N 1
ATOM 765 C CA . ASN B 1 9 ? -1.374 12.482 61.735 1.00 29.50 9 ASN B CA 1
ATOM 766 C C . ASN B 1 9 ? 0.142 12.253 61.607 1.00 35.33 9 ASN B C 1
ATOM 767 O O . ASN B 1 9 ? 0.749 12.633 60.595 1.00 35.39 9 ASN B O 1
ATOM 772 N N . ASP B 1 10 ? 0.739 11.622 62.628 1.00 35.12 10 ASP B N 1
ATOM 773 C CA . ASP B 1 10 ? 2.177 11.325 62.676 1.00 37.13 10 ASP B CA 1
ATOM 774 C C . ASP B 1 10 ? 2.637 10.404 61.557 1.00 43.94 10 ASP B C 1
ATOM 775 O O . ASP B 1 10 ? 3.827 10.414 61.211 1.00 45.52 10 ASP B O 1
ATOM 780 N N . GLU B 1 11 ? 1.705 9.619 60.978 1.00 39.62 11 GLU B N 1
ATOM 781 C CA . GLU B 1 11 ? 2.006 8.708 59.860 1.00 39.68 11 GLU B CA 1
ATOM 782 C C . GLU B 1 11 ? 1.822 9.386 58.488 1.00 40.41 11 GLU B C 1
ATOM 783 O O . GLU B 1 11 ? 1.966 8.734 57.451 1.00 40.44 11 GLU B O 1
ATOM 786 N N . GLY B 1 12 ? 1.523 10.692 58.505 1.00 32.96 12 GLY B N 1
ATOM 787 C CA . GLY B 1 12 ? 1.359 11.499 57.299 1.00 31.28 12 GLY B CA 1
ATOM 788 C C . GLY B 1 12 ? 0.028 11.332 56.589 1.00 34.68 12 GLY B C 1
ATOM 789 O O . GLY B 1 12 ? -0.113 11.724 55.422 1.00 34.04 12 GLY B O 1
ATOM 790 N N . LYS B 1 13 ? -0.975 10.792 57.312 1.00 30.20 13 LYS B N 1
ATOM 791 C CA . LYS B 1 13 ? -2.306 10.571 56.750 1.00 27.65 13 LYS B CA 1
ATOM 792 C C . LYS B 1 13 ? -3.241 11.718 57.106 1.00 29.17 13 LYS B C 1
ATOM 793 O O . LYS B 1 13 ? -3.211 12.199 58.231 1.00 29.02 13 LYS B O 1
ATOM 799 N N . VAL B 1 14 ? -4.079 12.137 56.149 1.00 24.50 14 VAL B N 1
ATOM 800 C CA . VAL B 1 14 ? -5.065 13.205 56.385 1.00 22.87 14 VAL B CA 1
ATOM 801 C C . VAL B 1 14 ? -6.202 12.539 57.173 1.00 26.46 14 VAL B C 1
ATOM 802 O O . VAL B 1 14 ? -6.878 11.653 56.642 1.00 24.37 14 VAL B O 1
ATOM 806 N N . THR B 1 15 ? -6.394 12.946 58.432 1.00 22.51 15 THR B N 1
ATOM 807 C CA . THR B 1 15 ? -7.435 12.352 59.289 1.00 22.74 15 THR B CA 1
ATOM 808 C C . THR B 1 15 ? -8.686 13.194 59.335 1.00 26.25 15 THR B C 1
ATOM 809 O O . THR B 1 15 ? -9.767 12.652 59.561 1.00 27.59 15 THR B O 1
ATOM 813 N N . ASP B 1 16 ? -8.537 14.523 59.236 1.00 21.73 16 ASP B N 1
ATOM 814 C CA . ASP B 1 16 ? -9.688 15.407 59.341 1.00 21.26 16 ASP B CA 1
ATOM 815 C C . ASP B 1 16 ? -9.527 16.611 58.467 1.00 23.68 16 ASP B C 1
ATOM 816 O O . ASP B 1 16 ? -8.429 17.162 58.354 1.00 23.65 16 ASP B O 1
ATOM 821 N N . VAL B 1 17 ? -10.633 17.085 57.919 1.00 21.13 17 VAL B N 1
ATOM 822 C CA . VAL B 1 17 ? -10.669 18.337 57.180 1.00 20.41 17 VAL B CA 1
ATOM 823 C C . VAL B 1 17 ? -11.976 18.971 57.628 1.00 24.28 17 VAL B C 1
ATOM 824 O O . VAL B 1 17 ? -13.014 18.302 57.557 1.00 24.39 17 VAL B O 1
ATOM 828 N N . ILE B 1 18 ? -11.942 20.229 58.098 1.00 21.06 18 ILE B N 1
ATOM 829 C CA . ILE B 1 18 ? -13.181 20.914 58.485 1.00 21.07 18 ILE B CA 1
ATOM 830 C C . ILE B 1 18 ? -13.265 22.214 57.718 1.00 28.38 18 ILE B C 1
ATOM 831 O O . ILE B 1 18 ? -12.381 23.058 57.872 1.00 28.41 18 ILE B O 1
ATOM 836 N N . MET B 1 19 ? -14.341 22.395 56.929 1.00 24.61 19 MET B N 1
ATOM 837 C CA . MET B 1 19 ? -14.553 23.647 56.200 1.00 23.36 19 MET B CA 1
ATOM 838 C C . MET B 1 19 ? -15.691 24.412 56.855 1.00 28.81 19 MET B C 1
ATOM 839 O O . MET B 1 19 ? -16.752 23.839 57.141 1.00 29.32 19 MET B O 1
ATOM 844 N N . ASP B 1 20 ? -15.490 25.719 57.058 1.00 27.07 20 ASP B N 1
ATOM 845 C CA . ASP B 1 20 ? -16.538 26.563 57.613 1.00 28.66 20 ASP B CA 1
ATOM 846 C C . ASP B 1 20 ? -16.527 27.923 56.928 1.00 35.21 20 ASP B C 1
ATOM 847 O O . ASP B 1 20 ? -15.470 28.363 56.470 1.00 34.33 20 ASP B O 1
ATOM 852 N N . GLY B 1 21 ? -17.705 28.539 56.812 1.00 34.96 21 GLY B N 1
ATOM 853 C CA . GLY B 1 21 ? -17.870 29.833 56.162 1.00 37.14 21 GLY B CA 1
ATOM 854 C C . GLY B 1 21 ? -18.348 29.746 54.724 1.00 42.70 21 GLY B C 1
ATOM 855 O O . GLY B 1 21 ? -18.640 30.775 54.110 1.00 45.14 21 GLY B O 1
ATOM 856 N N . HIS B 1 22 ? -18.430 28.523 54.171 1.00 37.69 22 HIS B N 1
ATOM 857 C CA . HIS B 1 22 ? -18.871 28.277 52.792 1.00 50.30 22 HIS B CA 1
ATOM 858 C C . HIS B 1 22 ? -20.380 28.500 52.613 1.00 80.77 22 HIS B C 1
ATOM 859 O O . HIS B 1 22 ? -21.154 28.338 53.558 1.00 50.47 22 HIS B O 1
ATOM 866 N N . ALA B 1 35 ? -17.614 29.500 45.602 1.00 47.20 35 ALA B N 1
ATOM 867 C CA . ALA B 1 35 ? -18.093 28.511 44.641 1.00 46.10 35 ALA B CA 1
ATOM 868 C C . ALA B 1 35 ? -17.021 27.455 44.351 1.00 47.22 35 ALA B C 1
ATOM 869 O O . ALA B 1 35 ? -17.328 26.258 44.358 1.00 45.78 35 ALA B O 1
ATOM 871 N N . GLY B 1 36 ? -15.778 27.906 44.144 1.00 41.78 36 GLY B N 1
ATOM 872 C CA . GLY B 1 36 ? -14.637 27.032 43.880 1.00 39.60 36 GLY B CA 1
ATOM 873 C C . GLY B 1 36 ? -14.335 26.090 45.029 1.00 40.99 36 GLY B C 1
ATOM 874 O O . GLY B 1 36 ? -14.278 24.873 44.826 1.00 38.82 36 GLY B O 1
ATOM 875 N N . ALA B 1 37 ? -14.156 26.645 46.252 1.00 38.37 37 ALA B N 1
ATOM 876 C CA . ALA B 1 37 ? -13.857 25.879 47.468 1.00 37.13 37 ALA B CA 1
ATOM 877 C C . ALA B 1 37 ? -14.905 24.808 47.743 1.00 39.20 37 ALA B C 1
ATOM 878 O O . ALA B 1 37 ? -14.534 23.655 47.994 1.00 36.81 37 ALA B O 1
ATOM 880 N N . SER B 1 38 ? -16.208 25.174 47.650 1.00 36.91 38 SER B N 1
ATOM 881 C CA . SER B 1 38 ? -17.325 24.252 47.893 1.00 37.14 38 SER B CA 1
ATOM 882 C C . SER B 1 38 ? -17.356 23.105 46.887 1.00 39.73 38 SER B C 1
ATOM 883 O O . SER B 1 38 ? -17.504 21.950 47.286 1.00 39.86 38 SER B O 1
ATOM 886 N N . ALA B 1 39 ? -17.181 23.419 45.596 1.00 35.35 39 ALA B N 1
ATOM 887 C CA . ALA B 1 39 ? -17.184 22.421 44.523 1.00 34.18 39 ALA B CA 1
ATOM 888 C C . ALA B 1 39 ? -16.057 21.408 44.718 1.00 34.80 39 ALA B C 1
ATOM 889 O O . ALA B 1 39 ? -16.272 20.215 44.535 1.00 33.78 39 ALA B O 1
ATOM 891 N N . VAL B 1 40 ? -14.867 21.888 45.107 1.00 30.06 40 VAL B N 1
ATOM 892 C CA . VAL B 1 40 ? -13.697 21.034 45.343 1.00 27.73 40 VAL B CA 1
ATOM 893 C C . VAL B 1 40 ? -13.959 20.114 46.542 1.00 30.25 40 VAL B C 1
ATOM 894 O O . VAL B 1 40 ? -13.715 18.910 46.462 1.00 28.28 40 VAL B O 1
ATOM 898 N N . LEU B 1 41 ? -14.467 20.646 47.635 1.00 27.81 41 LEU B N 1
ATOM 899 C CA . LEU B 1 41 ? -14.725 19.834 48.803 1.00 28.84 41 LEU B CA 1
ATOM 900 C C . LEU B 1 41 ? -15.832 18.803 48.595 1.00 30.15 41 LEU B C 1
ATOM 901 O O . LEU B 1 41 ? -15.603 17.639 48.788 1.00 28.73 41 LEU B O 1
ATOM 906 N N . PHE B 1 42 ? -17.021 19.252 48.192 1.00 29.14 42 PHE B N 1
ATOM 907 C CA . PHE B 1 42 ? -18.131 18.316 47.986 1.00 29.89 42 PHE B CA 1
ATOM 908 C C . PHE B 1 42 ? -17.836 17.292 46.899 1.00 30.87 42 PHE B C 1
ATOM 909 O O . PHE B 1 42 ? -18.137 16.115 47.081 1.00 28.62 42 PHE B O 1
ATOM 917 N N . GLY B 1 43 ? -17.181 17.733 45.822 1.00 27.54 43 GLY B N 1
ATOM 918 C CA . GLY B 1 43 ? -16.806 16.856 44.721 1.00 27.02 43 GLY B CA 1
ATOM 919 C C . GLY B 1 43 ? -15.835 15.793 45.191 1.00 28.83 43 GLY B C 1
ATOM 920 O O . GLY B 1 43 ? -15.981 14.625 44.824 1.00 28.81 43 GLY B O 1
ATOM 921 N N . SER B 1 44 ? -14.867 16.177 46.049 1.00 24.91 44 SER B N 1
ATOM 922 C CA . SER B 1 44 ? -13.881 15.222 46.582 1.00 23.85 44 SER B CA 1
ATOM 923 C C . SER B 1 44 ? -14.528 14.181 47.478 1.00 25.93 44 SER B C 1
ATOM 924 O O . SER B 1 44 ? -14.195 13.004 47.360 1.00 24.52 44 SER B O 1
ATOM 927 N N . VAL B 1 45 ? -15.501 14.595 48.328 1.00 24.88 45 VAL B N 1
ATOM 928 C CA . VAL B 1 45 ? -16.236 13.648 49.185 1.00 25.23 45 VAL B CA 1
ATOM 929 C C . VAL B 1 45 ? -16.988 12.643 48.293 1.00 26.81 45 VAL B C 1
ATOM 930 O O . VAL B 1 45 ? -16.883 11.434 48.515 1.00 27.58 45 VAL B O 1
ATOM 934 N N . ASN B 1 46 ? -17.691 13.140 47.254 1.00 24.04 46 ASN B N 1
ATOM 935 C CA . ASN B 1 46 ? -18.406 12.266 46.326 1.00 24.95 46 ASN B CA 1
ATOM 936 C C . ASN B 1 46 ? -17.457 11.298 45.612 1.00 28.06 46 ASN B C 1
ATOM 937 O O . ASN B 1 46 ? -17.831 10.144 45.372 1.00 28.32 46 ASN B O 1
ATOM 942 N N . ALA B 1 47 ? -16.226 11.757 45.303 1.00 23.01 47 ALA B N 1
ATOM 943 C CA . ALA B 1 47 ? -15.220 10.915 44.639 1.00 23.13 47 ALA B CA 1
ATOM 944 C C . ALA B 1 47 ? -14.718 9.817 45.591 1.00 25.73 47 ALA B C 1
ATOM 945 O O . ALA B 1 47 ? -14.551 8.667 45.166 1.00 26.56 47 ALA B O 1
ATOM 947 N N . ILE B 1 48 ? -14.480 10.155 46.869 1.00 22.24 48 ILE B N 1
ATOM 948 C CA . ILE B 1 48 ? -14.024 9.130 47.817 1.00 22.89 48 ILE B CA 1
ATOM 949 C C . ILE B 1 48 ? -15.085 8.011 47.895 1.00 28.97 48 ILE B C 1
ATOM 950 O O . ILE B 1 48 ? -14.756 6.828 47.785 1.00 28.10 48 ILE B O 1
ATOM 955 N N . ILE B 1 49 ? -16.357 8.411 48.070 1.00 28.81 49 ILE B N 1
ATOM 956 C CA . ILE B 1 49 ? -17.486 7.477 48.190 1.00 31.27 49 ILE B CA 1
ATOM 957 C C . ILE B 1 49 ? -17.729 6.665 46.909 1.00 37.05 49 ILE B C 1
ATOM 958 O O . ILE B 1 49 ? -17.943 5.451 46.980 1.00 38.39 49 ILE B O 1
ATOM 963 N N . GLY B 1 50 ? -17.670 7.331 45.764 1.00 32.95 50 GLY B N 1
ATOM 964 C CA . GLY B 1 50 ? -17.929 6.699 44.479 1.00 34.37 50 GLY B CA 1
ATOM 965 C C . GLY B 1 50 ? -16.797 5.896 43.870 1.00 37.99 50 GLY B C 1
ATOM 966 O O . GLY B 1 50 ? -17.058 4.944 43.129 1.00 39.32 50 GLY B O 1
ATOM 967 N N . LEU B 1 51 ? -15.536 6.266 44.163 1.00 32.12 51 LEU B N 1
ATOM 968 C CA . LEU B 1 51 ? -14.365 5.629 43.538 1.00 31.48 51 LEU B CA 1
ATOM 969 C C . LEU B 1 51 ? -13.539 4.708 44.416 1.00 35.25 51 LEU B C 1
ATOM 970 O O . LEU B 1 51 ? -12.658 4.019 43.891 1.00 35.46 51 LEU B O 1
ATOM 975 N N . THR B 1 52 ? -13.754 4.751 45.739 1.00 30.71 52 THR B N 1
ATOM 976 C CA . THR B 1 52 ? -12.982 3.959 46.708 1.00 30.99 52 THR B CA 1
ATOM 977 C C . THR B 1 52 ? -13.907 3.187 47.652 1.00 36.11 52 THR B C 1
ATOM 978 O O . THR B 1 52 ? -15.118 3.429 47.669 1.00 36.18 52 THR B O 1
ATOM 982 N N . SER B 1 53 ? -13.312 2.324 48.500 1.00 33.67 53 SER B N 1
ATOM 983 C CA . SER B 1 53 ? -14.035 1.559 49.522 1.00 35.58 53 SER B CA 1
ATOM 984 C C . SER B 1 53 ? -14.141 2.356 50.841 1.00 38.34 53 SER B C 1
ATOM 985 O O . SER B 1 53 ? -14.798 1.909 51.783 1.00 39.47 53 SER B O 1
ATOM 988 N N . GLU B 1 54 ? -13.482 3.527 50.915 1.00 32.38 54 GLU B N 1
ATOM 989 C CA . GLU B 1 54 ? -13.513 4.348 52.123 1.00 30.03 54 GLU B CA 1
ATOM 990 C C . GLU B 1 54 ? -14.861 5.059 52.292 1.00 33.95 54 GLU B C 1
ATOM 991 O O . GLU B 1 54 ? -15.416 5.593 51.328 1.00 33.34 54 GLU B O 1
ATOM 997 N N . ARG B 1 55 ? -15.387 5.045 53.521 1.00 31.67 55 ARG B N 1
ATOM 998 C CA . ARG B 1 55 ? -16.638 5.722 53.863 1.00 31.93 55 ARG B CA 1
ATOM 999 C C . ARG B 1 55 ? -16.337 6.654 55.021 1.00 35.73 55 ARG B C 1
ATOM 1000 O O . ARG B 1 55 ? -16.352 6.236 56.186 1.00 35.76 55 ARG B O 1
ATOM 1008 N N . PRO B 1 56 ? -15.938 7.904 54.711 1.00 31.42 56 PRO B N 1
ATOM 1009 C CA . PRO B 1 56 ? -15.578 8.831 55.795 1.00 30.34 56 PRO B CA 1
ATOM 1010 C C . PRO B 1 56 ? -16.752 9.165 56.691 1.00 34.08 56 PRO B C 1
ATOM 1011 O O . PRO B 1 56 ? -17.913 9.080 56.263 1.00 35.32 56 PRO B O 1
ATOM 1015 N N . ASP B 1 57 ? -16.445 9.573 57.922 1.00 29.88 57 ASP B N 1
ATOM 1016 C CA . ASP B 1 57 ? -17.446 9.987 58.901 1.00 30.66 57 ASP B CA 1
ATOM 1017 C C . ASP B 1 57 ? -17.658 11.482 58.651 1.00 34.00 57 ASP B C 1
ATOM 1018 O O . ASP B 1 57 ? -16.730 12.277 58.847 1.00 34.08 57 ASP B O 1
ATOM 1023 N N . ILE B 1 58 ? -18.854 11.849 58.144 1.00 29.60 58 ILE B N 1
ATOM 1024 C CA . ILE B 1 58 ? -19.173 13.225 57.763 1.00 28.67 58 ILE B CA 1
ATOM 1025 C C . ILE B 1 58 ? -20.124 13.828 58.778 1.00 32.41 58 ILE B C 1
ATOM 1026 O O . ILE B 1 58 ? -21.170 13.235 59.081 1.00 31.42 58 ILE B O 1
ATOM 1031 N N . ASN B 1 59 ? -19.778 15.015 59.287 1.00 27.79 59 ASN B N 1
ATOM 1032 C CA . ASN B 1 59 ? -20.645 15.748 60.210 1.00 28.87 59 ASN B CA 1
ATOM 1033 C C . ASN B 1 59 ? -20.690 17.206 59.779 1.00 33.65 59 ASN B C 1
ATOM 1034 O O . ASN B 1 59 ? -19.742 17.693 59.159 1.00 32.27 59 ASN B O 1
ATOM 1039 N N . TYR B 1 60 ? -21.813 17.883 60.065 1.00 33.10 60 TYR B N 1
ATOM 1040 C CA . TYR B 1 60 ? -22.003 19.301 59.761 1.00 33.25 60 TYR B CA 1
ATOM 1041 C C . TYR B 1 60 ? -23.119 19.818 60.654 1.00 38.14 60 TYR B C 1
ATOM 1042 O O . TYR B 1 60 ? -23.951 19.025 61.120 1.00 38.42 60 TYR B O 1
ATOM 1051 N N . ASP B 1 61 ? -23.157 21.132 60.887 1.00 35.33 61 ASP B N 1
ATOM 1052 C CA . ASP B 1 61 ? -24.226 21.689 61.723 1.00 36.76 61 ASP B CA 1
ATOM 1053 C C . ASP B 1 61 ? -25.533 21.757 60.934 1.00 43.42 61 ASP B C 1
ATOM 1054 O O . ASP B 1 61 ? -25.538 21.445 59.742 1.00 42.00 61 ASP B O 1
ATOM 1059 N N . ASP B 1 62 ? -26.644 22.166 61.586 1.00 43.87 62 ASP B N 1
ATOM 1060 C CA . ASP B 1 62 ? -27.962 22.271 60.945 1.00 47.04 62 ASP B CA 1
ATOM 1061 C C . ASP B 1 62 ? -28.004 23.230 59.752 1.00 53.26 62 ASP B C 1
ATOM 1062 O O . ASP B 1 62 ? -28.832 23.047 58.860 1.00 56.13 62 ASP B O 1
ATOM 1067 N N . ASN B 1 63 ? -27.110 24.232 59.724 1.00 48.53 63 ASN B N 1
ATOM 1068 C CA . ASN B 1 63 ? -27.029 25.224 58.643 1.00 48.80 63 ASN B CA 1
ATOM 1069 C C . ASN B 1 63 ? -26.073 24.790 57.524 1.00 51.34 63 ASN B C 1
ATOM 1070 O O . ASN B 1 63 ? -25.871 25.538 56.562 1.00 53.09 63 ASN B O 1
ATOM 1075 N N . GLY B 1 64 ? -25.499 23.593 57.657 1.00 44.72 64 GLY B N 1
ATOM 1076 C CA . GLY B 1 64 ? -24.547 23.053 56.699 1.00 41.95 64 GLY B CA 1
ATOM 1077 C C . GLY B 1 64 ? -23.122 23.504 56.955 1.00 41.37 64 GLY B C 1
ATOM 1078 O O . GLY B 1 64 ? -22.219 23.135 56.201 1.00 39.06 64 GLY B O 1
ATOM 1079 N N . GLY B 1 65 ? -22.921 24.284 58.025 1.00 37.01 65 GLY B N 1
ATOM 1080 C CA . GLY B 1 65 ? -21.608 24.789 58.433 1.00 34.87 65 GLY B CA 1
ATOM 1081 C C . GLY B 1 65 ? -20.764 23.746 59.133 1.00 33.84 65 GLY B C 1
ATOM 1082 O O . GLY B 1 65 ? -21.238 22.637 59.398 1.00 32.22 65 GLY B O 1
ATOM 1083 N N . HIS B 1 66 ? -19.489 24.083 59.433 1.00 28.95 66 HIS B N 1
ATOM 1084 C CA . HIS B 1 66 ? -18.552 23.177 60.114 1.00 27.04 66 HIS B CA 1
ATOM 1085 C C . HIS B 1 66 ? -18.564 21.768 59.497 1.00 29.23 66 HIS B C 1
ATOM 1086 O O . HIS B 1 66 ? -18.767 20.770 60.193 1.00 29.81 66 HIS B O 1
ATOM 1093 N N . PHE B 1 67 ? -18.396 21.710 58.171 1.00 25.19 67 PHE B N 1
ATOM 1094 C CA . PHE B 1 67 ? -18.414 20.460 57.413 1.00 24.38 67 PHE B CA 1
ATOM 1095 C C . PHE B 1 67 ? -17.134 19.694 57.673 1.00 26.86 67 PHE B C 1
ATOM 1096 O O . PHE B 1 67 ? -16.057 20.100 57.249 1.00 24.75 67 PHE B O 1
ATOM 1104 N N . HIS B 1 68 ? -17.270 18.614 58.431 1.00 24.71 68 HIS B N 1
ATOM 1105 C CA . HIS B 1 68 ? -16.164 17.817 58.921 1.00 24.16 68 HIS B CA 1
ATOM 1106 C C . HIS B 1 68 ? -16.115 16.458 58.278 1.00 28.33 68 HIS B C 1
ATOM 1107 O O . HIS B 1 68 ? -17.058 15.675 58.395 1.00 29.73 68 HIS B O 1
ATOM 1114 N N . ILE B 1 69 ? -15.004 16.196 57.584 1.00 23.67 69 ILE B N 1
ATOM 1115 C CA . ILE B 1 69 ? -14.675 14.912 56.984 1.00 22.82 69 ILE B CA 1
ATOM 1116 C C . ILE B 1 69 ? -13.691 14.249 57.940 1.00 25.75 69 ILE B C 1
ATOM 1117 O O . ILE B 1 69 ? -12.598 14.780 58.158 1.00 23.27 69 ILE B O 1
ATOM 1122 N N . ARG B 1 70 ? -14.052 13.096 58.486 1.00 24.42 70 ARG B N 1
ATOM 1123 C CA . ARG B 1 70 ? -13.134 12.348 59.325 1.00 24.79 70 ARG B CA 1
ATOM 1124 C C . ARG B 1 70 ? -12.808 11.039 58.609 1.00 28.23 70 ARG B C 1
ATOM 1125 O O . ARG B 1 70 ? -13.722 10.263 58.306 1.00 28.29 70 ARG B O 1
ATOM 1133 N N . SER B 1 71 ? -11.511 10.794 58.326 1.00 23.83 71 SER B N 1
ATOM 1134 C CA . SER B 1 71 ? -11.111 9.552 57.663 1.00 24.80 71 SER B CA 1
ATOM 1135 C C . SER B 1 71 ? -11.337 8.368 58.583 1.00 31.18 71 SER B C 1
ATOM 1136 O O . SER B 1 71 ? -11.102 8.454 59.804 1.00 31.05 71 SER B O 1
ATOM 1139 N N . VAL B 1 72 ? -11.832 7.271 58.004 1.00 29.55 72 VAL B N 1
ATOM 1140 C CA . VAL B 1 72 ? -12.057 6.042 58.771 1.00 32.28 72 VAL B CA 1
ATOM 1141 C C . VAL B 1 72 ? -10.891 5.085 58.501 1.00 37.22 72 VAL B C 1
ATOM 1142 O O . VAL B 1 72 ? -10.187 4.695 59.437 1.00 39.24 72 VAL B O 1
ATOM 1146 N N . ASP B 1 73 ? -10.669 4.736 57.229 1.00 33.64 73 ASP B N 1
ATOM 1147 C CA . ASP B 1 73 ? -9.543 3.895 56.842 1.00 34.18 73 ASP B CA 1
ATOM 1148 C C . ASP B 1 73 ? -8.439 4.824 56.338 1.00 36.03 73 ASP B C 1
ATOM 1149 O O . ASP B 1 73 ? -8.388 5.139 55.140 1.00 32.12 73 ASP B O 1
ATOM 1154 N N . THR B 1 74 ? -7.552 5.263 57.251 1.00 33.84 74 THR B N 1
ATOM 1155 C CA . THR B 1 74 ? -6.435 6.163 56.908 1.00 33.01 74 T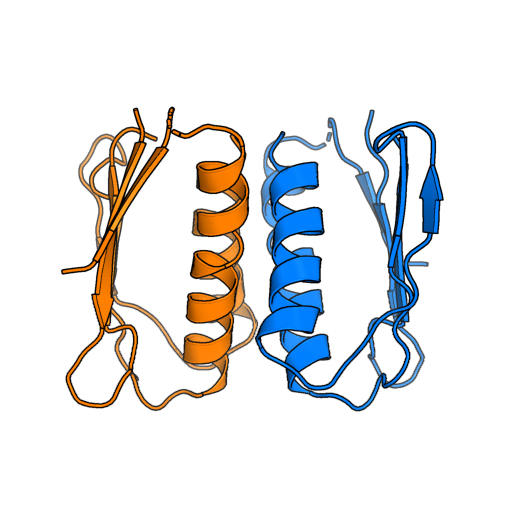HR B CA 1
ATOM 1156 C C . THR B 1 74 ? -5.383 5.463 56.033 1.00 38.56 74 THR B C 1
ATOM 1157 O O . THR B 1 74 ? -4.519 6.126 55.454 1.00 39.03 74 THR B O 1
ATOM 1161 N N . ASN B 1 75 ? -5.446 4.127 55.943 1.00 35.44 75 ASN B N 1
ATOM 1162 C CA . ASN B 1 75 ? -4.509 3.371 55.123 1.00 36.45 75 ASN B CA 1
ATOM 1163 C C . ASN B 1 75 ? -5.050 3.094 53.717 1.00 38.14 75 ASN B C 1
ATOM 1164 O O . ASN B 1 75 ? -4.427 2.356 52.949 1.00 38.88 75 ASN B O 1
ATOM 1169 N N . ASN B 1 76 ? -6.189 3.709 53.366 1.00 32.53 76 ASN B N 1
ATOM 1170 C CA . ASN B 1 76 ? -6.742 3.586 52.027 1.00 31.64 76 ASN B CA 1
ATOM 1171 C C . ASN B 1 76 ? -5.983 4.589 51.153 1.00 31.68 76 ASN B C 1
ATOM 1172 O O . ASN B 1 76 ? -6.247 5.792 51.217 1.00 29.34 76 ASN B O 1
ATOM 1177 N N . ASP B 1 77 ? -5.016 4.094 50.363 1.00 29.23 77 ASP B N 1
ATOM 1178 C CA . ASP B 1 77 ? -4.181 4.945 49.523 1.00 27.89 77 ASP B CA 1
ATOM 1179 C C . ASP B 1 77 ? -4.971 5.779 48.525 1.00 30.43 77 ASP B C 1
ATOM 1180 O O . ASP B 1 77 ? -4.603 6.923 48.264 1.00 28.01 77 ASP B O 1
ATOM 1185 N N . GLU B 1 78 ? -6.060 5.220 47.977 1.00 28.70 78 GLU B N 1
ATOM 1186 C CA . GLU B 1 78 ? -6.882 5.932 46.989 1.00 26.68 78 GLU B CA 1
ATOM 1187 C C . GLU B 1 78 ? -7.613 7.112 47.642 1.00 26.63 78 GLU B C 1
ATOM 1188 O O . GLU B 1 78 ? -7.551 8.226 47.117 1.00 23.40 78 GLU B O 1
ATOM 1194 N N . ALA B 1 79 ? -8.267 6.887 48.806 1.00 23.84 79 ALA B N 1
ATOM 1195 C CA . ALA B 1 79 ? -8.962 7.966 49.529 1.00 22.51 79 ALA B CA 1
ATOM 1196 C C . ALA B 1 79 ? -7.927 9.025 49.955 1.00 24.35 79 ALA B C 1
ATOM 1197 O O . ALA B 1 79 ? -8.197 10.215 49.832 1.00 22.81 79 ALA B O 1
ATOM 1199 N N . GLN B 1 80 ? -6.726 8.589 50.401 1.00 22.17 80 GLN B N 1
ATOM 1200 C CA . GLN B 1 80 ? -5.668 9.529 50.797 1.00 22.54 80 GLN B CA 1
ATOM 1201 C C . GLN B 1 80 ? -5.209 10.385 49.608 1.00 24.70 80 GLN B C 1
ATOM 1202 O O . GLN B 1 80 ? -5.050 11.604 49.759 1.00 23.29 80 GLN B O 1
ATOM 1208 N N . LEU B 1 81 ? -5.066 9.768 48.425 1.00 22.74 81 LEU B N 1
ATOM 1209 C CA . LEU B 1 81 ? -4.695 10.524 47.219 1.00 22.39 81 LEU B CA 1
ATOM 1210 C C . LEU B 1 81 ? -5.778 11.560 46.887 1.00 24.88 81 LEU B C 1
ATOM 1211 O O . LEU B 1 81 ? -5.453 12.693 46.529 1.00 23.62 81 LEU B O 1
ATOM 1216 N N . ILE B 1 82 ? -7.059 11.185 47.010 1.00 21.67 82 ILE B N 1
ATOM 1217 C CA . ILE B 1 82 ? -8.162 12.122 46.753 1.00 21.36 82 ILE B CA 1
ATOM 1218 C C . ILE B 1 82 ? -8.114 13.292 47.741 1.00 22.92 82 ILE B C 1
ATOM 1219 O O . ILE B 1 82 ? -8.283 14.449 47.346 1.00 21.73 82 ILE B O 1
ATOM 1224 N N . LEU B 1 83 ? -7.839 13.003 49.022 1.00 22.54 83 LEU B N 1
ATOM 1225 C CA . LEU B 1 83 ? -7.736 14.065 50.029 1.00 21.36 83 LEU B CA 1
ATOM 1226 C C . LEU B 1 83 ? -6.548 14.988 49.744 1.00 24.15 83 LEU B C 1
ATOM 1227 O O . LEU B 1 83 ? -6.689 16.209 49.850 1.00 22.78 83 LEU B O 1
ATOM 1232 N N . GLN B 1 84 ? -5.420 14.433 49.348 1.00 21.76 84 GLN B N 1
ATOM 1233 C CA . GLN B 1 84 ? -4.283 15.230 48.992 1.00 23.20 84 GLN B CA 1
ATOM 1234 C C . GLN B 1 84 ? -4.556 16.070 47.761 1.00 26.69 84 GLN B C 1
ATOM 1235 O O . GLN B 1 84 ? -4.148 17.171 47.707 1.00 25.23 84 GLN B O 1
ATOM 1241 N N . THR B 1 85 ? -5.288 15.515 46.810 1.00 23.15 85 THR B N 1
ATOM 1242 C CA . THR B 1 85 ? -5.702 16.233 45.592 1.00 21.86 85 THR B CA 1
ATOM 1243 C C . THR B 1 85 ? -6.599 17.413 45.979 1.00 23.62 85 THR B C 1
ATOM 1244 O O . THR B 1 85 ? -6.423 18.518 45.452 1.00 24.10 85 THR B O 1
ATOM 1248 N N . MET B 1 86 ? -7.579 17.157 46.861 1.00 20.63 86 MET B N 1
ATOM 1249 C CA . MET B 1 86 ? -8.488 18.190 47.374 1.00 20.16 86 MET B CA 1
ATOM 1250 C C . MET B 1 86 ? -7.658 19.309 48.013 1.00 23.76 86 MET B C 1
ATOM 1251 O O . MET B 1 86 ? -7.937 20.472 47.754 1.00 24.40 86 MET B O 1
ATOM 1256 N N . LEU B 1 87 ? -6.636 18.962 48.811 1.00 22.14 87 LEU B N 1
ATOM 1257 C CA . LEU B 1 87 ? -5.783 19.963 49.479 1.00 24.83 87 LEU B CA 1
ATOM 1258 C C . LEU B 1 87 ? -4.959 20.773 48.494 1.00 27.59 87 LEU B C 1
ATOM 1259 O O . LEU B 1 87 ? -4.922 22.001 48.600 1.00 27.36 87 LEU B O 1
ATOM 1264 N N . VAL B 1 88 ? -4.367 20.112 47.471 1.00 24.21 88 VAL B N 1
ATOM 1265 C CA . VAL B 1 88 ? -3.633 20.830 46.421 1.00 25.29 88 VAL B CA 1
ATOM 1266 C C . VAL B 1 88 ? -4.590 21.795 45.692 1.00 28.37 88 VAL B C 1
ATOM 1267 O O . VAL B 1 88 ? -4.216 22.952 45.417 1.00 28.21 88 VAL B O 1
ATOM 1271 N N . SER B 1 89 ? -5.837 21.332 45.412 1.00 23.84 89 SER B N 1
ATOM 1272 C CA A SER B 1 89 ? -6.830 22.166 44.732 0.53 24.11 89 SER B CA 1
ATOM 1273 C CA B SER B 1 89 ? -6.839 22.161 44.735 0.47 24.16 89 SER B CA 1
ATOM 1274 C C . SER B 1 89 ? -7.226 23.386 45.576 1.00 27.03 89 SER B C 1
ATOM 1275 O O . SER B 1 89 ? -7.336 24.497 45.032 1.00 28.17 89 SER B O 1
ATOM 1280 N N . LEU B 1 90 ? -7.379 23.199 46.899 1.00 23.99 90 LEU B N 1
ATOM 1281 C CA . LEU B 1 90 ? -7.725 24.292 47.826 1.00 25.20 90 LEU B CA 1
ATOM 1282 C C . LEU B 1 90 ? -6.560 25.269 47.964 1.00 30.74 90 LEU B C 1
ATOM 1283 O O . LEU B 1 90 ? -6.776 26.486 47.973 1.00 31.36 90 LEU B O 1
ATOM 1288 N N . GLN B 1 91 ? -5.321 24.741 48.003 1.00 28.11 91 GLN B N 1
ATOM 1289 C CA . GLN B 1 91 ? -4.093 25.568 48.028 1.00 30.23 91 GLN B CA 1
ATOM 1290 C C . GLN B 1 91 ? -3.999 26.413 46.753 1.00 34.80 91 GLN B C 1
ATOM 1291 O O . GLN B 1 91 ? -3.548 27.554 46.817 1.00 37.57 91 GLN B O 1
ATOM 1297 N N . THR B 1 92 ? -4.439 25.855 45.595 1.00 31.01 92 THR B N 1
ATOM 1298 C CA . THR B 1 92 ? -4.453 26.573 44.309 1.00 32.80 92 THR B CA 1
ATOM 1299 C C . THR B 1 92 ? -5.404 27.782 44.403 1.00 37.31 92 THR B C 1
ATOM 1300 O O . THR B 1 92 ? -5.034 28.889 43.979 1.00 38.92 92 THR B O 1
ATOM 1304 N N . ILE B 1 93 ? -6.607 27.576 44.988 1.00 33.91 93 ILE B N 1
ATOM 1305 C CA . ILE B 1 93 ? -7.591 28.671 45.196 1.00 35.90 93 ILE B CA 1
ATOM 1306 C C . ILE B 1 93 ? -7.001 29.725 46.151 1.00 40.82 93 ILE B C 1
ATOM 1307 O O . ILE B 1 93 ? -7.061 30.917 45.841 1.00 42.27 93 ILE B O 1
ATOM 1312 N N . GLU B 1 94 ? -6.439 29.280 47.310 1.00 36.86 94 GLU B N 1
ATOM 1313 C CA . GLU B 1 94 ? -5.830 30.161 48.319 1.00 38.30 94 GLU B CA 1
ATOM 1314 C C . GLU B 1 94 ? -4.735 31.049 47.733 1.00 45.96 94 GLU B C 1
ATOM 1315 O O . GLU B 1 94 ? -4.701 32.240 48.042 1.00 48.37 94 GLU B O 1
ATOM 1321 N N . GLU B 1 95 ? -3.858 30.473 46.880 1.00 43.58 95 GLU B N 1
ATOM 1322 C CA . GLU B 1 95 ? -2.754 31.184 46.225 1.00 46.99 95 GLU B CA 1
ATOM 1323 C C . GLU B 1 95 ? -3.245 32.390 45.407 1.00 56.15 95 GLU B C 1
ATOM 1324 O O . GLU B 1 95 ? -2.549 33.405 45.336 1.00 58.93 95 GLU B O 1
ATOM 1326 N N . GLU B 1 96 ? -4.457 32.283 44.821 1.00 53.41 96 GLU B N 1
ATOM 1327 C CA . GLU B 1 96 ? -5.081 33.341 44.022 1.00 56.19 96 GLU B CA 1
ATOM 1328 C C . GLU B 1 96 ? -5.970 34.264 44.869 1.00 61.36 96 GLU B C 1
ATOM 1329 O O . GLU B 1 96 ? -5.976 35.476 44.639 1.00 64.47 96 GLU B O 1
ATOM 1331 N N . TYR B 1 97 ? -6.718 33.699 45.839 1.00 55.25 97 TYR B N 1
ATOM 1332 C CA . TYR B 1 97 ? -7.628 34.465 46.699 1.00 55.99 97 TYR B CA 1
ATOM 1333 C C . TYR B 1 97 ? -7.306 34.305 48.195 1.00 59.06 97 TYR B C 1
ATOM 1334 O O . TYR B 1 97 ? -8.075 33.694 48.946 1.00 56.84 97 TYR B O 1
ATOM 1336 N N . ASN B 1 98 ? -6.158 34.863 48.621 1.00 57.30 98 ASN B N 1
ATOM 1337 C CA . ASN B 1 98 ? -5.694 34.812 50.010 1.00 87.32 98 ASN B CA 1
ATOM 1338 C C . ASN B 1 98 ? -6.374 35.872 50.867 1.00 116.97 98 ASN B C 1
ATOM 1339 O O . ASN B 1 98 ? -6.942 35.544 51.904 1.00 79.08 98 ASN B O 1
ATOM 1344 N N . ASN B 1 100 ? -10.087 35.553 51.182 1.00 56.59 100 ASN B N 1
ATOM 1345 C CA . ASN B 1 100 ? -11.285 34.801 50.824 1.00 54.10 100 ASN B CA 1
ATOM 1346 C C . ASN B 1 100 ? -11.295 33.400 51.441 1.00 53.52 100 ASN B C 1
ATOM 1347 O O . ASN B 1 100 ? -12.345 32.943 51.886 1.00 52.49 100 ASN B O 1
ATOM 1349 N N . ILE B 1 101 ? -10.139 32.714 51.423 1.00 46.83 101 ILE B N 1
ATOM 1350 C CA . ILE B 1 101 ? -9.963 31.359 51.959 1.00 43.08 101 ILE B CA 1
ATOM 1351 C C . ILE B 1 101 ? -8.631 31.234 52.717 1.00 45.83 101 ILE B C 1
ATOM 1352 O O . ILE B 1 101 ? -7.605 31.724 52.239 1.00 47.18 101 ILE B O 1
ATOM 1357 N N . ARG B 1 102 ? -8.666 30.607 53.908 1.00 40.17 102 ARG B N 1
ATOM 1358 C CA . ARG B 1 102 ? -7.491 30.392 54.743 1.00 39.91 102 ARG B CA 1
ATOM 1359 C C . ARG B 1 102 ? -7.392 28.917 55.127 1.00 40.43 102 ARG B C 1
ATOM 1360 O O . ARG B 1 102 ? -8.339 28.360 55.686 1.00 37.23 102 ARG B O 1
ATOM 1362 N N . LEU B 1 103 ? -6.278 28.291 54.796 1.00 36.52 103 LEU B N 1
ATOM 1363 C CA . LEU B 1 103 ? -5.998 26.910 55.147 1.00 34.44 103 LEU B CA 1
ATOM 1364 C C . LEU B 1 103 ? -5.160 26.892 56.408 1.00 39.25 103 LEU B C 1
ATOM 1365 O O . LEU B 1 103 ? -4.135 27.522 56.492 1.00 41.00 103 LEU B O 1
ATOM 1370 N N . ASN B 1 104 ? -5.611 26.143 57.379 1.00 33.14 104 ASN B N 1
ATOM 1371 C CA . ASN B 1 104 ? -4.935 26.040 58.665 1.00 33.90 104 ASN B CA 1
ATOM 1372 C C . ASN B 1 104 ? -4.524 24.588 58.905 1.00 35.78 104 ASN B C 1
ATOM 1373 O O . ASN B 1 104 ? -5.375 23.700 58.937 1.00 34.52 104 ASN B O 1
ATOM 1378 N N . TYR B 1 105 ? -3.222 24.345 59.028 1.00 32.47 105 TYR B N 1
ATOM 1379 C CA . TYR B 1 105 ? -2.687 23.009 59.270 1.00 31.50 105 TYR B CA 1
ATOM 1380 C C . TYR B 1 105 ? -2.537 22.791 60.762 1.00 36.34 105 TYR B C 1
ATOM 1381 O O . TYR B 1 105 ? -1.768 23.475 61.440 1.00 38.38 105 TYR B O 1
ATOM 1390 N N . LYS B 1 106 ? -3.330 21.866 61.275 1.00 30.80 106 LYS B N 1
ATOM 1391 C CA . LYS B 1 106 ? -3.438 21.547 62.696 1.00 30.46 106 LYS B CA 1
ATOM 1392 C C . LYS B 1 106 ? -2.267 20.731 63.215 1.00 42.61 106 LYS B C 1
ATOM 1393 O O . LYS B 1 106 ? -2.012 20.796 64.440 1.00 47.11 106 LYS B O 1
#